Protein AF-A0A372QFD4-F1 (afdb_monomer)

Foldseek 3Di:
DDDVVVVVVVVVVVVVVVVVVVPPPDPAQPCLDPVNLVVVLVPDDLVDADDLVLVLSLCLQQLHALVLLLQFDFPDFDPDPPCQDDLVDAGFGFGGARDDVPDGHGGDGTHGLDPDVVSNVSSSVSSNVNCVPPVVQSDQDPVRDRNCVVSQVVCVVRPDGSVCSSVSSNVNSCVNSVHPPPVPPPDD

Mean predicted aligned error: 12.09 Å

Structure (mmCIF, N/CA/C/O backbone):
data_AF-A0A372QFD4-F1
#
_entry.id   AF-A0A372QFD4-F1
#
loop_
_atom_site.group_PDB
_atom_site.id
_atom_site.type_symbol
_atom_site.label_atom_id
_atom_site.label_alt_id
_atom_site.label_comp_id
_atom_site.label_asym_id
_atom_site.label_entity_id
_atom_site.label_seq_id
_atom_site.pdbx_PDB_ins_code
_atom_site.Cartn_x
_atom_site.Ca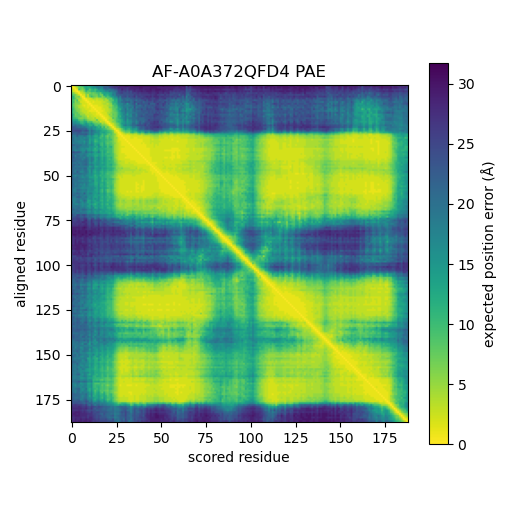rtn_y
_atom_site.Cartn_z
_atom_site.occupancy
_atom_site.B_iso_or_equiv
_atom_site.auth_seq_id
_atom_site.auth_comp_id
_atom_site.auth_asym_id
_atom_site.auth_atom_id
_atom_site.pdbx_PDB_model_num
ATOM 1 N N . MET A 1 1 ? 9.324 -19.516 31.907 1.00 45.28 1 MET A N 1
ATOM 2 C CA . MET A 1 1 ? 9.104 -20.935 31.552 1.00 45.28 1 MET A CA 1
ATOM 3 C C . MET A 1 1 ? 8.265 -20.973 30.271 1.00 45.28 1 MET A C 1
ATOM 5 O O . MET A 1 1 ? 7.093 -20.630 30.324 1.00 45.28 1 MET A O 1
ATOM 9 N N . LYS A 1 2 ? 8.865 -21.234 29.097 1.00 46.69 2 LYS A N 1
ATOM 10 C CA . LYS A 1 2 ? 8.125 -21.385 27.826 1.00 46.69 2 LYS A CA 1
ATOM 11 C C . LYS A 1 2 ? 7.626 -22.825 27.757 1.00 46.69 2 LYS A C 1
ATOM 13 O O . LYS A 1 2 ? 8.450 -23.729 27.782 1.00 46.69 2 LYS A O 1
ATOM 18 N N . ILE A 1 3 ? 6.312 -23.030 27.706 1.00 47.16 3 ILE A N 1
ATOM 19 C CA . ILE A 1 3 ? 5.713 -24.367 27.604 1.00 47.16 3 ILE A CA 1
ATOM 20 C C . ILE A 1 3 ? 5.895 -24.833 26.148 1.00 47.16 3 ILE A C 1
ATOM 22 O O . ILE A 1 3 ? 5.267 -24.256 25.251 1.00 47.16 3 ILE A O 1
ATOM 26 N N . PRO A 1 4 ? 6.757 -25.830 25.871 1.00 56.56 4 PRO A N 1
ATOM 27 C CA . PRO A 1 4 ? 7.129 -26.193 24.500 1.00 56.56 4 PRO A CA 1
ATOM 28 C C . PRO A 1 4 ? 5.918 -26.632 23.671 1.00 56.56 4 PRO A C 1
ATOM 30 O O . PRO A 1 4 ? 5.787 -26.260 22.509 1.00 56.56 4 PRO A O 1
ATOM 33 N N . HIS A 1 5 ? 4.975 -27.330 24.307 1.00 56.97 5 HIS A N 1
ATOM 34 C CA . HIS A 1 5 ? 3.812 -27.907 23.643 1.00 56.97 5 HIS A CA 1
ATOM 35 C C . HIS A 1 5 ? 2.846 -26.857 23.064 1.00 56.97 5 HIS A C 1
ATOM 37 O O . HIS A 1 5 ? 2.376 -27.016 21.939 1.00 56.97 5 HIS A O 1
ATOM 43 N N . ILE A 1 6 ? 2.616 -25.752 23.786 1.00 59.84 6 ILE A N 1
ATOM 44 C CA . ILE A 1 6 ? 1.763 -24.637 23.333 1.00 59.84 6 ILE A CA 1
ATOM 45 C C . ILE A 1 6 ? 2.386 -23.950 22.109 1.00 59.84 6 ILE A C 1
ATOM 47 O O . ILE A 1 6 ? 1.685 -23.567 21.175 1.00 59.84 6 ILE A O 1
ATOM 51 N N . THR A 1 7 ? 3.718 -23.845 22.083 1.00 66.31 7 THR A N 1
ATOM 52 C CA . THR A 1 7 ? 4.460 -23.217 20.977 1.00 66.31 7 THR A CA 1
ATOM 53 C C . THR A 1 7 ? 4.386 -24.074 19.708 1.00 66.31 7 THR A C 1
ATOM 55 O O . THR A 1 7 ? 4.202 -23.549 18.613 1.00 66.31 7 THR A O 1
ATOM 58 N N . THR A 1 8 ? 4.462 -25.401 19.844 1.00 72.50 8 THR A N 1
ATOM 59 C CA . THR A 1 8 ? 4.351 -26.340 18.719 1.00 72.50 8 THR A CA 1
ATOM 60 C C . THR A 1 8 ? 2.963 -26.326 18.079 1.00 72.50 8 THR A C 1
ATOM 62 O O . THR A 1 8 ? 2.863 -26.298 16.853 1.00 72.50 8 THR A O 1
ATOM 65 N N . GLU A 1 9 ? 1.895 -26.317 18.877 1.00 71.75 9 GLU A N 1
ATOM 66 C CA . GLU A 1 9 ? 0.525 -26.292 18.348 1.00 71.75 9 GLU A CA 1
ATOM 67 C C . GLU A 1 9 ? 0.184 -24.950 17.684 1.00 71.75 9 GLU A C 1
ATOM 69 O O . GLU A 1 9 ? -0.386 -24.937 16.593 1.00 71.75 9 GLU A O 1
ATOM 74 N N . LEU A 1 10 ? 0.626 -23.821 18.251 1.00 65.69 10 LEU A N 1
ATOM 75 C CA . LEU A 1 10 ? 0.472 -22.507 17.613 1.00 65.69 10 LEU A CA 1
ATOM 76 C C . LEU A 1 10 ? 1.195 -22.427 16.261 1.00 65.69 10 LEU A C 1
ATOM 78 O O . LEU A 1 10 ? 0.616 -21.948 15.287 1.00 65.69 10 LEU A O 1
ATOM 82 N N . ASN A 1 11 ? 2.416 -22.957 16.168 1.00 69.44 11 ASN A N 1
ATOM 83 C CA . ASN A 1 11 ? 3.158 -22.998 14.907 1.00 69.44 11 ASN A CA 1
ATOM 84 C C . ASN A 1 11 ? 2.464 -23.887 13.860 1.00 69.44 11 ASN A C 1
ATOM 86 O O . ASN A 1 11 ? 2.425 -23.533 12.683 1.00 69.44 11 ASN A O 1
ATOM 90 N N . LYS A 1 12 ? 1.867 -25.017 14.271 1.00 77.38 12 LYS A N 1
ATOM 91 C CA . LYS A 1 12 ? 1.067 -25.876 13.378 1.00 77.38 12 LYS A CA 1
ATOM 92 C C . LYS A 1 12 ? -0.189 -25.163 12.878 1.00 77.38 12 LYS A C 1
ATOM 94 O O . LYS A 1 12 ? -0.520 -25.291 11.703 1.00 77.38 12 LYS A O 1
ATOM 99 N N . ILE A 1 13 ? -0.873 -24.404 13.736 1.00 69.94 13 ILE A N 1
ATOM 100 C CA . ILE A 1 13 ? -2.050 -23.607 13.356 1.00 69.94 13 ILE A CA 1
ATOM 101 C C . ILE A 1 13 ? -1.655 -22.512 12.356 1.00 69.94 13 ILE A C 1
ATOM 103 O O . ILE A 1 13 ? -2.300 -22.370 11.321 1.00 69.94 13 ILE A O 1
ATOM 107 N N . GLN A 1 14 ? -0.555 -21.796 12.606 1.00 61.47 14 GLN A N 1
ATOM 108 C CA . GLN A 1 14 ? -0.031 -20.785 11.682 1.00 61.47 14 GLN A CA 1
ATOM 109 C C . GLN A 1 14 ? 0.383 -21.386 10.334 1.00 61.47 14 GLN A C 1
ATOM 111 O O . GLN A 1 14 ? 0.059 -20.824 9.290 1.00 61.47 14 GLN A O 1
ATOM 116 N N . ALA A 1 15 ? 1.049 -22.544 10.340 1.00 63.69 15 ALA A N 1
ATOM 117 C CA . ALA A 1 15 ? 1.427 -23.252 9.120 1.00 63.69 15 ALA A CA 1
ATOM 118 C C . ALA A 1 15 ? 0.196 -23.720 8.327 1.00 63.69 15 ALA A C 1
ATOM 120 O O . ALA A 1 15 ? 0.158 -23.559 7.112 1.00 63.69 15 ALA A O 1
ATOM 121 N N . ARG A 1 16 ? -0.840 -24.235 9.004 1.00 62.41 16 ARG A N 1
ATOM 122 C CA . ARG A 1 16 ? -2.116 -24.606 8.370 1.00 62.41 16 ARG A CA 1
ATOM 123 C C . ARG A 1 16 ? -2.823 -23.396 7.762 1.00 62.41 16 ARG A C 1
ATOM 125 O O . ARG A 1 16 ? -3.281 -23.491 6.630 1.00 62.41 16 ARG A O 1
ATOM 132 N N . GLN A 1 17 ? -2.851 -22.259 8.458 1.00 59.47 17 GLN A N 1
ATOM 133 C CA . GLN A 1 17 ? -3.434 -21.024 7.926 1.00 59.47 17 GLN A CA 1
ATOM 134 C C . GLN A 1 17 ? -2.651 -20.500 6.713 1.00 59.47 17 GLN A C 1
ATOM 136 O O . GLN A 1 17 ? -3.251 -20.113 5.720 1.00 59.47 17 GLN A O 1
ATOM 141 N N . LEU A 1 18 ? -1.314 -20.546 6.757 1.00 56.81 18 LEU A N 1
ATOM 142 C CA . LEU A 1 18 ? -0.451 -20.196 5.622 1.00 56.81 18 LEU A CA 1
ATOM 143 C C . LEU A 1 18 ? -0.679 -21.099 4.406 1.00 56.81 18 LEU A C 1
ATOM 145 O O . LEU A 1 18 ? -0.594 -20.626 3.277 1.00 56.81 18 LEU A O 1
ATOM 149 N N . VAL A 1 19 ? -0.946 -22.387 4.636 1.00 53.94 19 VAL A N 1
ATOM 150 C CA . VAL A 1 19 ? -1.274 -23.357 3.587 1.00 53.94 19 VAL A CA 1
ATOM 151 C C . VAL A 1 19 ? -2.651 -23.054 2.991 1.00 53.94 19 VAL A C 1
ATOM 153 O O . VAL A 1 19 ? -2.746 -22.928 1.777 1.00 53.94 19 VAL A O 1
ATOM 156 N N . LEU A 1 20 ? -3.689 -22.854 3.810 1.00 51.38 20 LEU A N 1
ATOM 157 C CA . LEU A 1 20 ? -5.033 -22.486 3.332 1.00 51.38 20 LEU A CA 1
ATOM 158 C C . LEU A 1 20 ? -5.009 -21.194 2.500 1.00 51.38 20 LEU A C 1
ATOM 160 O O . LEU A 1 20 ? -5.511 -21.169 1.381 1.00 51.38 20 LEU A O 1
ATOM 164 N N . ASP A 1 21 ? -4.299 -20.175 2.983 1.00 54.09 21 ASP A N 1
ATOM 165 C CA . ASP A 1 21 ? -4.081 -18.901 2.291 1.00 54.09 21 ASP A CA 1
ATOM 166 C C . ASP A 1 21 ? -3.334 -19.030 0.942 1.00 54.09 21 ASP A C 1
ATOM 168 O O . ASP A 1 21 ? -3.312 -18.072 0.168 1.00 54.09 21 ASP A O 1
ATOM 172 N N . LYS A 1 22 ? -2.647 -20.155 0.694 1.00 48.31 22 LYS A N 1
ATOM 173 C CA . LYS A 1 22 ? -1.883 -20.436 -0.535 1.00 48.31 22 LYS A CA 1
ATOM 174 C C . LYS A 1 22 ? -2.690 -21.257 -1.551 1.00 48.31 22 LYS A C 1
ATOM 176 O O . LYS A 1 22 ? -2.326 -21.265 -2.723 1.00 48.31 22 LYS A O 1
ATOM 181 N N . PHE A 1 23 ? -3.740 -21.949 -1.099 1.00 39.00 23 PHE A N 1
ATOM 182 C CA . PHE A 1 23 ? -4.591 -22.831 -1.910 1.00 39.00 23 PHE A CA 1
ATOM 183 C C . PHE A 1 23 ? -5.980 -22.257 -2.202 1.00 39.00 23 PHE A C 1
ATOM 185 O O . PHE A 1 23 ? -6.620 -22.695 -3.156 1.00 39.00 23 PHE A O 1
ATOM 192 N N . GLU A 1 24 ? -6.449 -21.265 -1.442 1.00 49.06 24 GLU A N 1
ATOM 193 C CA . GLU A 1 24 ? -7.545 -20.426 -1.915 1.00 49.06 24 GLU A CA 1
ATOM 194 C C . GLU A 1 24 ? -7.039 -19.641 -3.128 1.00 49.06 24 GLU A C 1
ATOM 196 O O . GLU A 1 24 ? -6.162 -18.786 -3.006 1.00 49.06 24 GLU A O 1
ATOM 201 N N . GLY A 1 25 ? -7.585 -19.921 -4.313 1.00 50.31 25 GLY A N 1
ATOM 202 C CA . GLY A 1 25 ? -7.568 -18.949 -5.399 1.00 50.31 25 GLY A CA 1
ATOM 203 C C . GLY A 1 25 ? -8.294 -17.718 -4.879 1.00 50.31 25 GLY A C 1
ATOM 204 O O . GLY A 1 25 ? -9.523 -17.695 -4.860 1.00 50.31 25 GLY A O 1
ATOM 205 N N . VAL A 1 26 ? -7.550 -16.762 -4.315 1.00 56.91 26 VAL A N 1
ATOM 206 C CA . VAL A 1 26 ? -8.178 -15.686 -3.557 1.00 56.91 26 VAL A CA 1
ATOM 207 C C . VAL A 1 26 ? -8.849 -14.759 -4.552 1.00 56.91 26 VAL A C 1
ATOM 209 O O . VAL A 1 26 ? -8.202 -13.927 -5.185 1.00 56.91 26 VAL A O 1
ATOM 212 N N . ASN A 1 27 ? -10.161 -14.916 -4.704 1.00 71.62 27 ASN A N 1
ATOM 213 C CA . ASN A 1 27 ? -10.953 -13.948 -5.431 1.00 71.62 27 ASN A CA 1
ATOM 214 C C . ASN A 1 27 ? -10.988 -12.676 -4.581 1.00 71.62 27 ASN A C 1
ATOM 216 O O . ASN A 1 27 ? -11.698 -12.592 -3.575 1.00 71.62 27 ASN A O 1
ATOM 220 N N . TRP A 1 28 ? -10.117 -11.725 -4.915 1.00 85.31 28 TRP A N 1
ATOM 221 C CA . TRP A 1 28 ? -10.094 -10.429 -4.257 1.00 85.31 28 TRP A CA 1
ATOM 222 C C . TRP A 1 28 ? -11.457 -9.750 -4.441 1.00 85.31 28 TRP A C 1
ATOM 224 O O . TRP A 1 28 ? -12.090 -9.932 -5.478 1.00 85.31 28 TRP A O 1
ATOM 234 N N . PRO A 1 29 ? -11.935 -8.945 -3.480 1.00 88.75 29 PRO A N 1
ATOM 235 C CA . PRO A 1 29 ? -13.121 -8.133 -3.719 1.00 88.75 29 PRO A CA 1
ATOM 236 C C . PRO A 1 29 ? -12.921 -7.279 -4.974 1.00 88.75 29 PRO A C 1
ATOM 238 O O . PRO A 1 29 ? -11.834 -6.728 -5.154 1.00 88.75 29 PRO A O 1
ATOM 241 N N . GLU A 1 30 ? -13.961 -7.109 -5.796 1.00 89.81 30 GLU A N 1
ATOM 242 C CA . GLU A 1 30 ? -13.863 -6.372 -7.069 1.00 89.81 30 GLU A CA 1
ATOM 243 C C . GLU A 1 30 ? -13.271 -4.967 -6.892 1.00 89.81 30 GLU A C 1
ATOM 245 O O . GLU A 1 30 ? -12.514 -4.479 -7.730 1.00 89.81 30 GLU A O 1
ATOM 250 N N . TYR A 1 31 ? -13.545 -4.337 -5.744 1.00 91.69 31 TYR A N 1
ATOM 251 C CA . TYR A 1 31 ? -12.973 -3.050 -5.351 1.00 91.69 31 TYR A CA 1
ATOM 252 C C . TYR A 1 31 ? -11.434 -3.019 -5.415 1.00 91.69 31 TYR A C 1
ATOM 254 O O . TYR A 1 31 ? -10.843 -1.975 -5.707 1.00 91.69 31 TYR A O 1
ATOM 262 N N . PHE A 1 32 ? -10.784 -4.154 -5.163 1.00 92.19 32 PHE A N 1
ATOM 263 C CA . PHE A 1 32 ? -9.335 -4.331 -5.151 1.00 92.19 32 PHE A CA 1
ATOM 264 C C . PHE A 1 32 ? -8.788 -5.020 -6.398 1.00 92.19 32 PHE A C 1
ATOM 266 O O . PHE A 1 32 ? -7.612 -5.377 -6.414 1.00 92.19 32 PHE A O 1
ATOM 273 N N . PHE A 1 33 ? -9.585 -5.198 -7.451 1.00 91.44 33 PHE A N 1
ATOM 274 C CA . PHE A 1 33 ? -9.045 -5.603 -8.745 1.00 91.44 33 PHE A CA 1
ATOM 275 C C . PHE A 1 33 ? -8.104 -4.538 -9.313 1.00 91.44 33 PHE A C 1
ATOM 277 O O . PHE A 1 33 ? -8.222 -3.347 -9.015 1.00 91.44 33 PHE A O 1
ATOM 284 N N . LEU A 1 34 ? -7.188 -4.982 -10.178 1.00 88.06 34 LEU A N 1
ATOM 285 C CA . LEU A 1 34 ? -6.134 -4.149 -10.747 1.00 88.06 34 LEU A CA 1
ATOM 286 C C . LEU A 1 34 ? -6.687 -2.874 -11.404 1.00 88.06 34 LEU A C 1
ATOM 288 O O . LEU A 1 34 ? -6.309 -1.768 -11.022 1.00 88.06 34 LEU A O 1
ATOM 292 N N . LYS A 1 35 ? -7.631 -3.023 -12.344 1.00 92.12 35 LYS A N 1
ATOM 293 C CA . LYS A 1 35 ? -8.222 -1.897 -13.087 1.00 92.12 35 LYS A CA 1
ATOM 294 C C . LYS A 1 35 ? -8.910 -0.875 -12.158 1.00 92.12 35 LYS A C 1
ATOM 296 O O . LYS A 1 35 ? -8.614 0.314 -12.277 1.00 92.12 35 LYS A O 1
ATOM 301 N N . PRO A 1 36 ? -9.794 -1.277 -11.219 1.00 94.12 36 PRO A N 1
ATOM 302 C CA . PRO A 1 36 ? -10.353 -0.359 -10.226 1.00 94.12 36 PRO A CA 1
ATOM 303 C C . PRO A 1 36 ? -9.314 0.381 -9.381 1.00 94.12 36 PRO A C 1
ATOM 305 O O . PRO A 1 36 ? -9.455 1.591 -9.206 1.00 94.12 36 PRO A O 1
ATOM 308 N N . VAL A 1 37 ? -8.281 -0.309 -8.881 1.00 93.19 37 VAL A N 1
ATOM 309 C CA . VAL A 1 37 ? -7.216 0.318 -8.076 1.00 93.19 37 VAL A CA 1
ATOM 310 C C . VAL A 1 37 ? -6.449 1.346 -8.911 1.00 93.19 37 VAL A C 1
ATOM 312 O O . VAL A 1 37 ? -6.305 2.489 -8.483 1.00 93.19 37 VAL A O 1
ATOM 315 N N . GLN A 1 38 ? -6.039 0.995 -10.135 1.00 92.94 38 GLN A N 1
ATOM 316 C CA . GLN A 1 38 ? -5.359 1.921 -11.052 1.00 92.94 38 GLN A CA 1
ATOM 317 C C . GLN A 1 38 ? -6.196 3.173 -11.329 1.00 92.94 38 GLN A C 1
ATOM 319 O O . GLN A 1 38 ? -5.698 4.289 -11.198 1.00 92.94 38 GLN A O 1
ATOM 324 N N . LYS A 1 39 ? -7.494 3.004 -11.603 1.00 95.69 39 LYS A N 1
ATOM 325 C CA . LYS A 1 39 ? -8.411 4.120 -11.866 1.00 95.69 39 LYS A CA 1
ATOM 326 C C . LYS A 1 39 ? -8.552 5.078 -10.678 1.00 95.69 39 LYS A C 1
ATOM 328 O O . LYS A 1 39 ? -8.839 6.255 -10.886 1.00 95.69 39 LYS A O 1
ATOM 333 N N . ARG A 1 40 ? -8.420 4.594 -9.437 1.00 96.06 40 ARG A N 1
ATOM 334 C CA . ARG A 1 40 ? -8.424 5.460 -8.244 1.00 96.06 40 ARG A CA 1
ATOM 335 C C . ARG A 1 40 ? -7.095 6.194 -8.096 1.00 96.06 40 ARG A C 1
ATOM 337 O O . ARG A 1 40 ? -7.110 7.408 -7.940 1.00 96.06 40 ARG A O 1
ATOM 344 N N . LEU A 1 41 ? -5.977 5.494 -8.276 1.00 94.44 41 LEU A N 1
ATOM 345 C CA . LEU A 1 41 ? -4.629 6.075 -8.233 1.00 94.44 41 LEU A CA 1
ATOM 346 C C . LEU A 1 41 ? -4.389 7.141 -9.316 1.00 94.44 41 LEU A C 1
ATOM 348 O O . LEU A 1 41 ? -3.641 8.091 -9.108 1.00 94.44 41 LEU A O 1
ATOM 352 N N . GLU A 1 42 ? -5.013 7.009 -10.485 1.00 94.56 42 GLU A N 1
ATOM 353 C CA . GLU A 1 42 ? -4.993 8.028 -11.549 1.00 94.56 42 GLU A CA 1
ATOM 354 C C . GLU A 1 42 ? -5.741 9.312 -11.182 1.00 94.56 42 GLU A C 1
ATOM 356 O O . GLU A 1 42 ? -5.470 10.360 -11.760 1.00 94.56 42 GLU A O 1
ATOM 361 N N . LYS A 1 43 ? -6.674 9.243 -10.230 1.00 94.56 43 LYS A N 1
ATOM 362 C CA . LYS A 1 43 ? -7.486 10.381 -9.784 1.00 94.56 43 LYS A CA 1
ATOM 363 C C . LYS A 1 43 ? -6.943 11.056 -8.528 1.00 94.56 43 LYS A C 1
ATOM 365 O O . LYS A 1 43 ? -7.541 12.034 -8.085 1.00 94.56 43 LYS A O 1
ATOM 370 N N . CYS A 1 44 ? -5.876 10.526 -7.932 1.00 93.31 44 CYS A N 1
ATOM 371 C CA . CYS A 1 44 ? -5.280 11.123 -6.746 1.00 93.31 44 CYS A CA 1
ATOM 372 C C . CYS A 1 44 ? -4.752 12.524 -7.075 1.00 93.31 44 CYS A C 1
ATOM 374 O O . CYS A 1 44 ? -3.973 12.704 -8.010 1.00 93.31 44 CYS A O 1
ATOM 376 N N . ASP A 1 45 ? -5.163 13.500 -6.272 1.00 93.12 45 ASP A N 1
ATOM 377 C CA . ASP A 1 45 ? -4.643 14.859 -6.316 1.00 93.12 45 ASP A CA 1
ATOM 378 C C . ASP A 1 45 ? -3.591 15.026 -5.213 1.00 93.12 45 ASP A C 1
ATOM 380 O O . ASP A 1 45 ? -3.918 15.090 -4.025 1.00 93.12 45 ASP A O 1
ATOM 384 N N . PHE A 1 46 ? -2.319 15.104 -5.612 1.00 90.38 46 PHE A N 1
ATOM 385 C CA . PHE A 1 46 ? -1.189 15.247 -4.691 1.00 90.38 46 PHE A CA 1
ATOM 386 C C . PHE A 1 46 ? -1.165 16.586 -3.935 1.00 90.38 46 PHE A C 1
ATOM 388 O O . PHE A 1 46 ? -0.423 16.710 -2.956 1.00 90.38 46 PHE A O 1
ATOM 395 N N . PHE A 1 47 ? -1.955 17.582 -4.355 1.00 90.12 47 PHE A N 1
ATOM 396 C CA . PHE A 1 47 ? -2.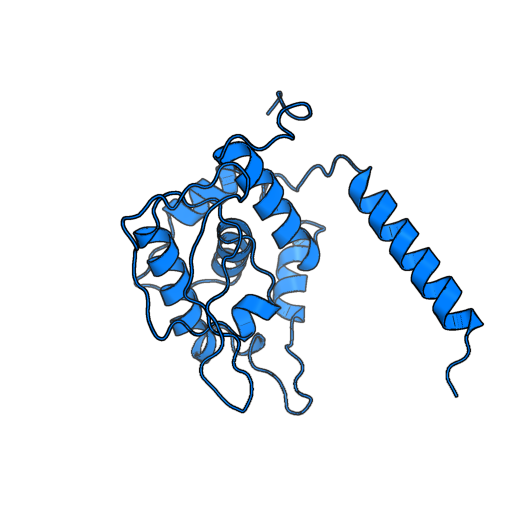102 18.852 -3.640 1.00 90.12 47 PHE A CA 1
ATOM 397 C C . PHE A 1 47 ? -3.061 18.746 -2.451 1.00 90.12 47 PHE A C 1
ATOM 399 O O . PHE A 1 47 ? -2.975 19.543 -1.514 1.00 90.12 47 PHE A O 1
ATOM 406 N N . LEU A 1 48 ? -3.961 17.762 -2.462 1.00 92.06 48 LEU A N 1
ATOM 407 C CA . LEU A 1 48 ? -4.883 17.498 -1.365 1.00 92.06 48 LEU A CA 1
ATOM 408 C C . LEU A 1 48 ? -4.283 16.502 -0.380 1.00 92.06 48 LEU A C 1
ATOM 410 O O . LEU A 1 48 ? -3.336 15.785 -0.673 1.00 92.06 48 LEU A O 1
ATOM 414 N N . SER A 1 49 ? -4.830 16.444 0.829 1.00 90.00 49 SER A N 1
ATOM 415 C CA . SER A 1 49 ? -4.448 15.391 1.769 1.00 90.00 49 SER A CA 1
ATOM 416 C C . SER A 1 49 ? -5.054 14.041 1.362 1.00 90.00 49 SER A C 1
ATOM 418 O O . SER A 1 49 ? -6.248 14.005 1.057 1.00 90.00 49 SER A O 1
ATOM 420 N N . PRO A 1 50 ? -4.298 12.933 1.447 1.00 92.06 50 PRO A N 1
ATOM 421 C CA . PRO A 1 50 ? -4.811 11.602 1.143 1.00 92.06 50 PRO A CA 1
ATOM 422 C C . PRO A 1 50 ? -5.889 11.171 2.143 1.00 92.06 50 PRO A C 1
ATOM 424 O O . PRO A 1 50 ? -5.800 11.422 3.351 1.00 92.06 50 PRO A O 1
ATOM 427 N N . SER A 1 51 ? -6.896 10.470 1.636 1.00 91.38 51 SER A N 1
ATOM 428 C CA . SER A 1 51 ? -7.904 9.754 2.416 1.00 91.38 51 SER A CA 1
ATOM 429 C C . SER A 1 51 ? -7.378 8.405 2.935 1.00 91.38 51 SER A C 1
ATOM 431 O O . SER A 1 51 ? -6.268 7.966 2.623 1.00 91.38 51 SER A O 1
ATOM 433 N N . LYS A 1 52 ? -8.183 7.706 3.748 1.00 89.00 52 LYS A N 1
ATOM 434 C CA . LYS A 1 52 ? -7.854 6.335 4.184 1.00 89.00 52 LYS A CA 1
ATOM 435 C C . LYS A 1 52 ? -7.884 5.360 3.009 1.00 89.00 52 LYS A C 1
ATOM 437 O O . LYS A 1 52 ? -7.086 4.430 2.978 1.00 89.00 52 LYS A O 1
ATOM 442 N N . GLU A 1 53 ? -8.792 5.570 2.064 1.00 90.31 53 GLU A N 1
ATOM 443 C CA . GLU A 1 53 ? -8.868 4.821 0.817 1.00 90.31 53 GLU A CA 1
ATOM 444 C C . GLU A 1 53 ? -7.612 5.028 -0.038 1.00 90.31 53 GLU A C 1
ATOM 446 O O . GLU A 1 53 ? -7.033 4.034 -0.469 1.00 90.31 53 GLU A O 1
ATOM 451 N N . ASP A 1 54 ? -7.129 6.268 -0.181 1.00 92.69 54 ASP A N 1
ATOM 452 C CA . ASP A 1 54 ? -5.880 6.553 -0.909 1.00 92.69 54 ASP A CA 1
ATOM 453 C C . ASP A 1 54 ? -4.690 5.831 -0.267 1.00 92.69 54 ASP A C 1
ATOM 455 O O . ASP A 1 54 ? -3.874 5.225 -0.957 1.00 92.69 54 ASP A O 1
ATOM 459 N N . LEU A 1 55 ? -4.617 5.818 1.070 1.00 91.19 55 LEU A N 1
ATOM 460 C CA . LEU A 1 55 ? -3.591 5.066 1.794 1.00 91.19 55 LEU A CA 1
ATOM 461 C C . LEU A 1 55 ? -3.652 3.563 1.480 1.00 91.19 55 LEU A C 1
ATOM 463 O O . LEU A 1 55 ? -2.613 2.939 1.274 1.00 91.19 55 LEU A O 1
ATOM 467 N N . VAL A 1 56 ? -4.851 2.978 1.438 1.00 92.19 56 VAL A N 1
ATOM 468 C CA . VAL A 1 56 ? -5.043 1.562 1.090 1.00 92.19 56 VAL A CA 1
ATOM 469 C C . VAL A 1 56 ? -4.630 1.291 -0.357 1.00 92.19 56 VAL A C 1
ATOM 471 O O . VAL A 1 56 ? -3.939 0.307 -0.617 1.00 92.19 56 VAL A O 1
ATOM 474 N N . ASP A 1 57 ? -5.008 2.159 -1.291 1.00 93.81 57 ASP A N 1
ATOM 475 C CA . ASP A 1 57 ? -4.643 2.010 -2.699 1.00 93.81 57 ASP A CA 1
ATOM 476 C C . ASP A 1 57 ? -3.131 2.131 -2.900 1.00 93.81 57 ASP A C 1
ATOM 478 O O . ASP A 1 57 ? -2.551 1.352 -3.652 1.00 93.81 57 ASP A O 1
ATOM 482 N N . ILE A 1 58 ? -2.467 3.023 -2.160 1.00 91.50 58 ILE A N 1
ATOM 483 C CA . ILE A 1 58 ? -1.007 3.177 -2.177 1.00 91.50 58 ILE A CA 1
ATOM 484 C C . ILE A 1 58 ? -0.304 1.981 -1.529 1.00 91.50 58 ILE A C 1
ATOM 486 O O . ILE A 1 58 ? 0.733 1.541 -2.020 1.00 91.50 58 ILE A O 1
ATOM 490 N N . MET A 1 59 ? -0.869 1.393 -0.470 1.00 90.62 59 MET A N 1
ATOM 491 C CA . MET A 1 59 ? -0.362 0.138 0.101 1.00 90.62 59 MET A CA 1
ATOM 492 C C . MET A 1 59 ? -0.368 -1.003 -0.917 1.00 90.62 59 MET A C 1
ATOM 494 O O . MET A 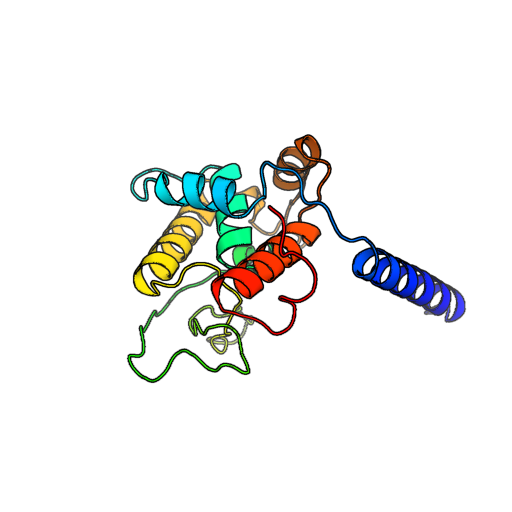1 59 ? 0.570 -1.796 -0.947 1.00 90.62 59 MET A O 1
ATOM 498 N N . ILE A 1 60 ? -1.416 -1.088 -1.740 1.00 92.00 60 ILE A N 1
ATOM 499 C CA . ILE A 1 60 ? -1.505 -2.065 -2.830 1.00 92.00 60 ILE A CA 1
ATOM 500 C C . ILE A 1 60 ? -0.525 -1.679 -3.943 1.00 92.00 60 ILE A C 1
ATOM 502 O O . ILE A 1 60 ? 0.228 -2.537 -4.395 1.00 92.00 60 ILE A O 1
ATOM 506 N N . LEU A 1 61 ? -0.486 -0.397 -4.339 1.00 91.44 61 LEU A N 1
ATOM 507 C CA . LEU A 1 61 ? 0.420 0.145 -5.360 1.00 91.44 61 LEU A CA 1
ATOM 508 C C . LEU A 1 61 ? 1.860 -0.209 -5.068 1.00 91.44 61 LEU A C 1
ATOM 510 O O . LEU A 1 61 ? 2.519 -0.720 -5.954 1.00 91.44 61 LEU A O 1
ATOM 514 N N . LEU A 1 62 ? 2.316 0.039 -3.846 1.00 85.31 62 LEU A N 1
ATOM 515 C CA . LEU A 1 62 ? 3.697 -0.125 -3.405 1.00 85.31 62 LEU A CA 1
ATOM 516 C C . LEU A 1 62 ? 3.908 -1.439 -2.642 1.00 85.31 62 LEU A C 1
ATOM 518 O O . LEU A 1 62 ? 4.926 -1.605 -1.972 1.00 85.31 62 LEU A O 1
ATOM 522 N N . CYS A 1 63 ? 2.929 -2.350 -2.684 1.00 85.69 63 CYS A N 1
ATOM 523 C CA . CYS A 1 63 ? 2.946 -3.657 -2.017 1.00 85.69 63 CYS A CA 1
ATOM 524 C C . CYS A 1 63 ? 3.503 -3.619 -0.578 1.00 85.69 63 CYS A C 1
ATOM 526 O O . CYS A 1 63 ? 4.171 -4.557 -0.123 1.00 85.69 63 CYS A O 1
ATOM 528 N N . MET A 1 64 ? 3.247 -2.524 0.137 1.00 83.19 64 MET A N 1
ATOM 529 C CA . MET A 1 64 ? 3.825 -2.248 1.446 1.00 83.19 64 MET A CA 1
ATOM 530 C C . MET A 1 64 ? 2.948 -2.824 2.548 1.00 83.19 64 MET A C 1
ATOM 532 O O . MET A 1 64 ? 1.718 -2.860 2.454 1.00 83.19 64 MET A O 1
ATOM 536 N N . GLN A 1 65 ? 3.577 -3.242 3.647 1.00 81.06 65 GLN A N 1
ATOM 537 C CA . GLN A 1 65 ? 2.840 -3.440 4.887 1.00 81.06 65 GLN A CA 1
ATOM 538 C C . GLN A 1 65 ? 2.679 -2.108 5.606 1.00 81.06 65 GLN A C 1
ATOM 540 O O . GLN A 1 65 ? 3.481 -1.188 5.467 1.00 81.06 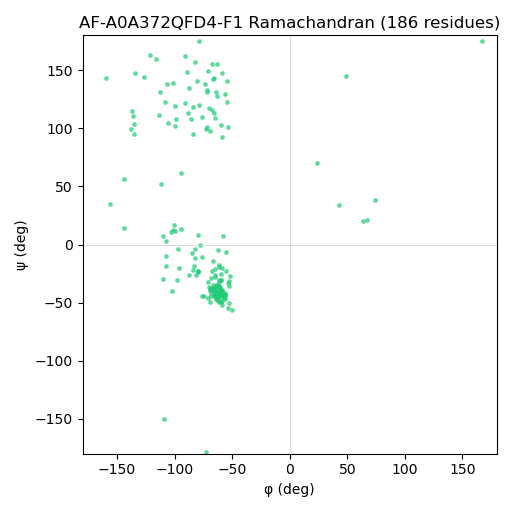65 GLN A O 1
ATOM 545 N N . LEU A 1 66 ? 1.672 -2.026 6.470 1.00 81.19 66 LEU A N 1
ATOM 546 C CA . LEU A 1 66 ? 1.478 -0.833 7.285 1.00 81.19 66 LEU A CA 1
ATOM 547 C C . LEU A 1 66 ? 2.685 -0.540 8.182 1.00 81.19 66 LEU A C 1
ATOM 549 O O . LEU A 1 66 ? 2.980 0.618 8.442 1.00 81.19 66 LEU A O 1
ATOM 553 N N . ALA A 1 67 ? 3.405 -1.579 8.616 1.00 76.25 67 ALA A N 1
ATOM 554 C CA . ALA A 1 67 ? 4.649 -1.422 9.360 1.00 76.25 67 ALA A CA 1
ATOM 555 C C . ALA A 1 67 ? 5.707 -0.644 8.557 1.00 76.25 67 ALA A C 1
ATOM 557 O O . ALA A 1 67 ? 6.376 0.218 9.126 1.00 76.25 67 ALA A O 1
ATOM 558 N N . ASP A 1 68 ? 5.806 -0.891 7.247 1.00 77.69 68 ASP A N 1
ATOM 559 C CA . ASP A 1 68 ? 6.725 -0.171 6.360 1.00 77.69 68 ASP A CA 1
ATOM 560 C C . ASP A 1 68 ? 6.311 1.304 6.234 1.00 77.69 68 ASP A C 1
ATOM 562 O O . ASP A 1 68 ? 7.162 2.183 6.309 1.00 77.69 68 ASP A O 1
ATOM 566 N N . ILE A 1 69 ? 5.003 1.588 6.175 1.00 77.81 69 ILE A N 1
ATOM 567 C CA . ILE A 1 69 ? 4.476 2.963 6.130 1.00 77.81 69 ILE A CA 1
ATOM 568 C C . ILE A 1 69 ? 4.696 3.703 7.450 1.00 77.81 69 ILE A C 1
ATOM 570 O O . ILE A 1 69 ? 5.065 4.871 7.458 1.00 77.81 69 ILE A O 1
ATOM 574 N N . THR A 1 70 ? 4.482 3.046 8.590 1.00 73.81 70 THR A N 1
ATOM 575 C CA . THR A 1 70 ? 4.624 3.698 9.907 1.00 73.81 70 THR A CA 1
ATOM 576 C C . THR A 1 70 ? 6.059 4.124 10.203 1.00 73.81 70 THR A C 1
ATOM 578 O O . THR A 1 70 ? 6.277 5.049 10.981 1.00 73.81 70 THR A O 1
ATOM 581 N N . GLY A 1 71 ? 7.031 3.442 9.596 1.00 67.94 71 GLY A N 1
ATOM 582 C CA . GLY A 1 71 ? 8.444 3.797 9.640 1.00 67.94 71 GLY A CA 1
ATOM 583 C C . GLY A 1 71 ? 8.930 4.489 8.370 1.00 67.94 71 GLY A C 1
ATOM 584 O O . GLY A 1 71 ? 10.141 4.572 8.190 1.00 67.94 71 GLY A O 1
ATOM 585 N N . LEU A 1 72 ? 8.028 4.930 7.485 1.00 71.62 72 LEU A N 1
ATOM 586 C CA . LEU A 1 72 ? 8.400 5.506 6.200 1.00 71.62 72 LEU A CA 1
ATOM 587 C C . LEU A 1 72 ? 9.118 6.837 6.412 1.00 71.62 72 LEU A C 1
ATOM 589 O O . LEU A 1 72 ? 8.536 7.811 6.890 1.00 71.62 72 LEU A O 1
ATOM 593 N N . CYS A 1 73 ? 10.386 6.862 6.020 1.00 67.62 73 CYS A N 1
ATOM 594 C CA . CYS A 1 73 ? 11.216 8.050 5.981 1.00 67.62 73 CYS A CA 1
ATOM 595 C C . CYS A 1 73 ? 11.999 8.050 4.668 1.00 67.62 73 CYS A C 1
ATOM 597 O O . CYS A 1 73 ? 12.871 7.206 4.456 1.00 67.62 73 CYS A O 1
ATOM 599 N N . ILE A 1 74 ? 11.653 8.981 3.786 1.00 65.12 74 ILE A N 1
ATOM 600 C CA . ILE A 1 74 ? 12.397 9.323 2.578 1.00 65.12 74 ILE A CA 1
ATOM 601 C C . ILE A 1 74 ? 13.189 10.582 2.911 1.00 65.12 74 ILE A C 1
ATOM 603 O O . ILE A 1 74 ? 12.634 11.681 2.980 1.00 65.12 74 ILE A O 1
ATOM 607 N N . ASP A 1 75 ? 14.477 10.409 3.168 1.00 55.69 75 ASP A N 1
ATOM 608 C CA . ASP A 1 75 ? 15.447 11.478 3.412 1.00 55.69 75 ASP A CA 1
ATOM 609 C C . ASP A 1 75 ? 16.245 11.821 2.144 1.00 55.69 75 ASP A C 1
ATOM 611 O O . ASP A 1 75 ? 16.596 12.979 1.916 1.00 55.69 75 ASP A O 1
ATOM 615 N N . ARG A 1 76 ? 16.467 10.833 1.272 1.00 54.38 76 ARG A N 1
ATOM 616 C CA . ARG A 1 76 ? 16.986 10.995 -0.090 1.00 54.38 76 ARG A CA 1
ATOM 617 C C . ARG A 1 76 ? 16.165 10.153 -1.046 1.00 54.38 76 ARG A C 1
ATOM 619 O O . ARG A 1 76 ? 15.681 9.095 -0.681 1.00 54.38 76 ARG A O 1
ATOM 626 N N . TYR A 1 77 ? 16.011 10.615 -2.278 1.00 53.00 77 TYR A N 1
ATOM 627 C CA . TYR A 1 77 ? 15.491 9.796 -3.364 1.00 53.00 77 TYR A CA 1
ATOM 628 C C . TYR A 1 77 ? 16.348 10.066 -4.586 1.00 53.00 77 TYR A C 1
ATOM 630 O O . TYR A 1 77 ? 16.336 11.183 -5.111 1.00 53.00 77 TYR A O 1
ATOM 638 N N . GLU A 1 78 ? 17.056 9.040 -5.032 1.00 52.75 78 GLU A N 1
ATOM 639 C CA . GLU A 1 78 ? 17.848 9.060 -6.252 1.00 52.75 78 GLU A CA 1
ATOM 640 C C . GLU A 1 78 ? 17.196 8.085 -7.230 1.00 52.75 78 GLU A C 1
ATOM 642 O O . GLU A 1 78 ? 17.173 6.876 -7.005 1.00 52.75 78 GLU A O 1
ATOM 647 N N . ALA A 1 79 ? 16.611 8.618 -8.304 1.00 51.00 79 ALA A N 1
ATOM 648 C CA . ALA A 1 79 ? 16.244 7.790 -9.442 1.00 51.00 79 ALA A CA 1
ATOM 649 C C . ALA A 1 79 ? 17.552 7.401 -10.140 1.00 51.00 79 ALA A C 1
ATOM 651 O O . ALA A 1 79 ? 18.146 8.223 -10.833 1.00 51.00 79 ALA A O 1
ATOM 652 N N . SER A 1 80 ? 18.037 6.184 -9.905 1.00 47.31 80 SER A N 1
ATOM 653 C CA . SER A 1 80 ? 19.156 5.647 -10.676 1.00 47.31 80 SER A CA 1
ATOM 654 C C . SER A 1 80 ? 18.684 5.313 -12.093 1.00 47.31 80 SER A C 1
ATOM 656 O O . SER A 1 80 ? 17.646 4.676 -12.280 1.00 47.31 80 SER A O 1
ATOM 658 N N . ASN A 1 81 ? 19.461 5.738 -13.090 1.00 45.47 81 ASN A N 1
ATOM 659 C CA . ASN A 1 81 ? 19.230 5.440 -14.505 1.00 45.47 81 ASN A CA 1
ATOM 660 C C . ASN A 1 81 ? 19.767 4.049 -14.909 1.00 45.47 81 ASN A C 1
ATOM 662 O O . ASN A 1 81 ? 19.590 3.634 -16.054 1.00 45.47 81 ASN A O 1
ATOM 666 N N . GLU A 1 82 ? 20.434 3.326 -14.002 1.00 46.25 82 GLU A N 1
ATOM 667 C CA . GLU A 1 82 ? 21.018 2.009 -14.270 1.00 46.25 82 GLU A CA 1
ATOM 668 C C . GLU A 1 82 ? 19.997 0.896 -14.002 1.00 46.25 82 GLU A C 1
ATOM 670 O O . GLU A 1 82 ? 19.577 0.688 -12.869 1.00 46.25 82 GLU A O 1
ATOM 675 N N . ILE A 1 83 ? 19.583 0.216 -15.081 1.00 44.78 83 ILE A N 1
ATOM 676 C CA . ILE A 1 83 ? 18.908 -1.098 -15.153 1.00 44.78 83 ILE A CA 1
ATOM 677 C C . ILE A 1 83 ? 18.160 -1.489 -13.857 1.00 44.78 83 ILE A C 1
ATOM 679 O O . ILE A 1 83 ? 18.530 -2.402 -13.128 1.00 44.78 83 ILE A O 1
ATOM 683 N N . TRP A 1 84 ? 17.062 -0.785 -13.583 1.00 45.19 84 TRP A N 1
ATOM 684 C CA . TRP A 1 84 ? 16.181 -0.969 -12.416 1.00 45.19 84 TRP A CA 1
ATOM 685 C C . TRP A 1 84 ? 15.225 -2.170 -12.546 1.00 45.19 84 TRP A C 1
ATOM 687 O O . TRP A 1 84 ? 14.422 -2.447 -11.649 1.00 45.19 84 TRP A O 1
ATOM 697 N N . TYR A 1 85 ? 15.301 -2.878 -13.674 1.00 41.47 85 TYR A N 1
ATOM 698 C CA . TYR A 1 85 ? 14.575 -4.108 -13.948 1.00 41.47 85 TYR A CA 1
ATOM 699 C C . TYR A 1 85 ? 15.539 -5.291 -13.854 1.00 41.47 85 TYR A C 1
ATOM 701 O O . TYR A 1 85 ? 16.334 -5.533 -14.762 1.00 41.47 85 TYR A O 1
ATOM 709 N N . ASN A 1 86 ? 15.448 -6.036 -12.755 1.00 43.31 86 ASN A N 1
ATOM 710 C CA . ASN A 1 86 ? 15.974 -7.390 -12.685 1.00 43.31 86 ASN A CA 1
ATOM 711 C C . ASN A 1 86 ? 14.788 -8.356 -12.884 1.00 43.31 86 ASN A C 1
ATOM 713 O O . ASN A 1 86 ? 13.864 -8.326 -12.076 1.00 43.31 86 ASN A O 1
ATOM 717 N N . PRO A 1 87 ? 14.760 -9.211 -13.919 1.00 40.16 87 PRO A N 1
ATOM 718 C CA . PRO A 1 87 ? 13.678 -10.184 -14.096 1.00 40.16 87 PRO A CA 1
ATOM 719 C C . PRO A 1 87 ? 13.571 -11.197 -12.938 1.00 40.16 87 PRO A C 1
ATOM 721 O O . PRO A 1 87 ? 12.501 -11.768 -12.734 1.00 40.16 87 PRO A O 1
ATOM 724 N N . ASP A 1 88 ? 14.632 -11.374 -12.142 1.00 40.78 88 ASP A N 1
ATOM 725 C CA . ASP A 1 88 ? 14.632 -12.215 -10.938 1.00 40.78 88 ASP A CA 1
ATOM 726 C C . ASP A 1 88 ? 14.078 -11.490 -9.693 1.00 40.78 88 ASP A C 1
ATOM 728 O O . ASP A 1 88 ? 13.670 -12.141 -8.729 1.00 40.78 88 ASP A O 1
ATOM 732 N N . TYR A 1 89 ? 14.021 -10.149 -9.708 1.00 39.41 89 TYR A N 1
ATOM 733 C CA . TYR A 1 89 ? 13.485 -9.319 -8.625 1.00 39.41 89 TYR A CA 1
ATOM 734 C C . TYR A 1 89 ? 12.590 -8.227 -9.200 1.00 39.41 89 TYR A C 1
ATOM 736 O O . TYR A 1 89 ? 13.051 -7.209 -9.709 1.00 39.41 89 TYR A O 1
ATOM 744 N N . SER A 1 90 ? 11.283 -8.424 -9.078 1.00 35.53 90 SER A N 1
ATOM 745 C CA . SER A 1 90 ? 10.269 -7.439 -9.434 1.00 35.53 90 SER A CA 1
ATOM 746 C C . SER A 1 90 ? 10.546 -6.098 -8.725 1.00 35.53 90 SER A C 1
ATOM 748 O O . SER A 1 90 ? 10.221 -5.988 -7.545 1.00 35.53 90 SER A O 1
ATOM 750 N N . TRP A 1 91 ? 11.132 -5.163 -9.500 1.00 43.31 91 TRP A N 1
ATOM 751 C CA . TRP A 1 91 ? 11.393 -3.704 -9.391 1.00 43.31 91 TRP A CA 1
ATOM 752 C C . TRP A 1 91 ? 12.024 -3.148 -8.079 1.00 43.31 91 TRP A C 1
ATOM 754 O O . TRP A 1 91 ? 11.808 -3.629 -6.970 1.00 43.31 91 TRP A O 1
ATOM 764 N N . TYR A 1 92 ? 12.875 -2.122 -8.233 1.00 47.78 92 TYR A N 1
ATOM 765 C CA . TYR A 1 92 ? 13.716 -1.521 -7.186 1.00 47.78 92 TYR A CA 1
ATOM 766 C C . TYR A 1 92 ? 13.270 -0.087 -6.862 1.00 47.78 92 TYR A C 1
ATOM 768 O O . TYR A 1 92 ? 13.158 0.750 -7.752 1.00 47.78 92 TYR A O 1
ATOM 776 N N . CYS A 1 93 ? 13.105 0.240 -5.579 1.00 45.19 93 CYS A N 1
ATOM 777 C CA . CYS A 1 93 ? 13.110 1.624 -5.100 1.00 45.19 93 CYS A CA 1
ATOM 778 C C . CYS A 1 93 ? 13.912 1.670 -3.797 1.00 45.19 93 CYS A C 1
ATOM 780 O O . CYS A 1 93 ? 13.427 1.272 -2.742 1.00 45.19 93 CYS A O 1
ATOM 782 N N . THR A 1 94 ? 15.172 2.091 -3.886 1.00 41.81 94 THR A N 1
ATOM 783 C CA . THR A 1 94 ? 16.173 2.004 -2.814 1.00 41.81 94 THR A CA 1
ATOM 784 C C . THR A 1 94 ? 16.238 3.285 -1.992 1.00 41.81 94 THR A C 1
ATOM 786 O O . THR A 1 94 ? 17.291 3.925 -1.927 1.00 41.81 94 THR A O 1
ATOM 789 N N . SER A 1 95 ? 15.145 3.677 -1.331 1.00 44.38 95 SER A N 1
ATOM 790 C CA . SER A 1 95 ? 15.233 4.865 -0.471 1.00 44.38 95 SER A CA 1
ATOM 791 C C . SER A 1 95 ? 14.223 5.000 0.672 1.00 44.38 95 SER A C 1
ATOM 793 O O . SER A 1 95 ? 13.825 6.118 0.998 1.00 44.38 95 SER A O 1
ATOM 795 N N . TYR A 1 96 ? 13.805 3.902 1.310 1.00 51.16 96 TYR A N 1
ATOM 796 C CA . TYR A 1 96 ? 13.204 4.015 2.644 1.00 51.16 96 TYR A CA 1
ATOM 797 C C . TYR A 1 96 ? 14.159 3.462 3.701 1.00 51.16 96 TYR A C 1
ATOM 799 O O . TYR A 1 96 ? 14.585 2.307 3.629 1.00 51.16 96 TYR A O 1
ATOM 807 N N . SER A 1 97 ? 14.511 4.301 4.675 1.00 46.34 97 SER A N 1
ATOM 808 C CA . SER A 1 97 ? 15.319 3.900 5.821 1.00 46.34 97 SER A CA 1
ATOM 809 C C . SER A 1 97 ? 14.392 3.445 6.949 1.00 46.34 97 SER A C 1
ATOM 811 O O . SER A 1 97 ? 13.535 4.188 7.425 1.00 46.34 97 SER A O 1
ATOM 813 N N . LYS A 1 98 ? 14.550 2.199 7.415 1.00 46.34 98 LYS A N 1
ATOM 814 C CA . LYS A 1 98 ? 13.997 1.826 8.724 1.00 46.34 98 LYS A CA 1
ATOM 815 C C . LYS A 1 98 ? 14.829 2.554 9.766 1.00 46.34 98 LYS A C 1
ATOM 817 O O . LYS A 1 98 ? 16.026 2.290 9.873 1.00 46.34 98 LYS A O 1
ATOM 822 N N . THR A 1 99 ? 14.215 3.441 10.541 1.00 43.78 99 THR A N 1
ATOM 823 C CA . THR A 1 99 ? 14.875 4.028 11.707 1.00 43.78 99 THR A CA 1
ATOM 824 C C . THR A 1 99 ? 15.261 2.904 12.670 1.00 43.78 99 THR A C 1
ATOM 826 O O . THR A 1 99 ? 14.428 2.336 13.375 1.00 43.78 99 THR A O 1
ATOM 829 N N . LYS A 1 100 ? 16.546 2.540 12.678 1.00 41.25 100 LYS A N 1
ATOM 830 C CA . LYS A 1 100 ? 17.174 1.952 13.860 1.00 41.25 100 LYS A CA 1
ATOM 831 C C . LYS A 1 100 ? 17.504 3.129 14.769 1.00 41.25 100 LYS A C 1
ATOM 833 O O . LYS A 1 100 ? 17.943 4.163 14.276 1.00 41.25 100 LYS A O 1
ATOM 838 N N . GLU A 1 101 ? 17.331 2.977 16.076 1.00 43.56 101 GLU A N 1
ATOM 839 C CA . GLU A 1 101 ? 17.622 3.998 17.101 1.00 43.56 101 GLU A CA 1
ATOM 840 C C . GLU A 1 101 ? 19.092 4.500 17.099 1.00 43.56 101 GLU A C 1
ATOM 842 O O . GLU A 1 101 ? 19.492 5.241 17.988 1.00 43.56 101 GLU A O 1
ATOM 847 N N . THR A 1 102 ? 19.922 4.110 16.122 1.00 37.88 102 THR A N 1
ATOM 848 C CA . THR A 1 102 ? 21.378 4.306 16.109 1.00 37.88 102 THR A CA 1
ATOM 849 C C . THR A 1 102 ? 21.993 4.603 14.724 1.00 37.88 102 THR A C 1
ATOM 851 O O . THR A 1 102 ? 23.211 4.534 14.597 1.00 37.88 102 THR A O 1
ATOM 854 N N . GLY A 1 103 ? 21.224 4.946 13.676 1.00 46.88 103 GLY A N 1
ATOM 855 C CA . GLY A 1 103 ? 21.822 5.380 12.394 1.00 46.88 103 GLY A CA 1
ATOM 856 C C . GLY A 1 103 ? 20.886 5.452 11.180 1.00 46.88 103 GLY A C 1
ATOM 857 O O . GLY A 1 103 ? 19.721 5.061 11.260 1.00 46.88 103 GLY A O 1
ATOM 858 N N . VAL A 1 104 ? 21.423 5.939 10.047 1.00 49.47 104 VAL A N 1
ATOM 859 C CA . VAL A 1 104 ? 20.775 5.912 8.718 1.00 49.47 104 VAL A CA 1
ATOM 860 C C . VAL A 1 104 ? 20.630 4.448 8.299 1.00 49.47 104 VAL A C 1
ATOM 862 O O . VAL A 1 104 ? 21.623 3.765 8.058 1.00 49.47 104 VAL A O 1
ATOM 865 N N . GLY A 1 105 ? 19.401 3.935 8.302 1.00 53.78 105 GLY A N 1
ATOM 866 C CA . GLY A 1 105 ? 19.123 2.560 7.893 1.00 53.78 105 GLY A CA 1
ATOM 867 C C . GLY A 1 105 ? 19.404 2.354 6.405 1.00 53.78 105 GLY A C 1
ATOM 868 O O . GLY A 1 105 ? 19.112 3.234 5.600 1.00 53.78 105 GLY A O 1
ATOM 869 N N . GLU A 1 106 ? 19.936 1.186 6.044 1.00 55.75 106 GLU A N 1
ATOM 870 C CA . GLU A 1 106 ? 20.124 0.794 4.645 1.00 55.75 106 GLU A CA 1
ATOM 871 C C . GLU A 1 106 ? 18.794 0.850 3.888 1.00 55.75 106 GLU A C 1
ATOM 873 O O . GLU A 1 106 ? 17.791 0.275 4.326 1.00 55.75 106 GLU A O 1
ATOM 878 N N . SER A 1 107 ? 18.809 1.530 2.744 1.00 58.75 107 SER A N 1
ATOM 879 C CA . SER A 1 107 ? 17.700 1.585 1.804 1.00 58.75 107 SER A CA 1
ATOM 880 C C . SER A 1 107 ? 17.249 0.187 1.388 1.00 58.75 107 SER A C 1
ATOM 882 O O . SER A 1 107 ? 18.032 -0.583 0.837 1.00 58.75 107 SER A O 1
ATOM 884 N N . GLN A 1 108 ? 15.974 -0.133 1.602 1.00 59.16 108 GLN A N 1
ATOM 885 C CA . GLN A 1 108 ? 15.404 -1.422 1.200 1.00 59.16 108 GLN A CA 1
ATOM 886 C C . GLN A 1 108 ? 14.597 -1.289 -0.104 1.00 59.16 108 GLN A C 1
ATOM 888 O O . GLN A 1 108 ? 13.860 -0.313 -0.249 1.00 59.16 108 GLN A O 1
ATOM 893 N N . PRO A 1 109 ? 14.686 -2.250 -1.043 1.00 61.50 109 PRO A N 1
ATOM 894 C CA . PRO A 1 109 ? 13.738 -2.346 -2.154 1.00 61.50 109 PRO A CA 1
ATOM 895 C C . PRO A 1 109 ? 12.358 -2.825 -1.646 1.00 61.50 109 PRO A C 1
ATOM 897 O O . PRO A 1 109 ? 12.292 -3.579 -0.674 1.00 61.50 109 PRO A O 1
ATOM 900 N N . PHE A 1 110 ? 11.250 -2.406 -2.277 1.00 66.44 110 PHE A N 1
ATOM 901 C CA . PHE A 1 110 ? 9.890 -2.908 -1.951 1.00 66.44 110 PHE A CA 1
ATOM 902 C C . PHE A 1 110 ? 9.304 -3.819 -3.056 1.00 66.44 110 PHE A C 1
ATOM 904 O O . PHE A 1 110 ? 10.114 -4.524 -3.630 1.00 66.44 110 PHE A O 1
ATOM 911 N N . LEU A 1 111 ? 7.974 -3.915 -3.300 1.00 74.00 111 LEU A N 1
ATOM 912 C CA . LEU A 1 111 ? 7.275 -4.487 -4.503 1.00 74.00 111 LEU A CA 1
ATOM 913 C C . LEU A 1 111 ? 6.281 -3.401 -5.036 1.00 74.00 111 LEU A C 1
ATOM 915 O O . LEU A 1 111 ? 5.762 -2.687 -4.213 1.00 74.00 111 LEU A O 1
ATOM 919 N N . SER A 1 112 ? 5.983 -3.172 -6.320 1.00 78.81 112 SER A N 1
ATOM 920 C CA . SER A 1 112 ? 5.160 -2.045 -6.795 1.00 78.81 112 SER A CA 1
ATOM 921 C C . SER A 1 112 ? 4.587 -2.306 -8.172 1.00 78.81 112 SER A C 1
ATOM 923 O O . SER A 1 112 ? 5.235 -2.863 -9.056 1.00 78.81 112 SER A O 1
ATOM 925 N N . MET A 1 113 ? 3.367 -1.831 -8.356 1.00 84.81 113 MET A N 1
ATOM 926 C CA . MET A 1 113 ? 2.638 -1.808 -9.612 1.00 84.81 113 MET A CA 1
ATOM 927 C C . MET A 1 113 ? 2.996 -0.597 -10.488 1.00 84.81 113 MET A C 1
ATOM 929 O O . MET A 1 113 ? 2.766 -0.633 -11.695 1.00 84.81 113 MET A O 1
ATOM 933 N N . GLU A 1 114 ? 3.523 0.484 -9.901 1.00 86.31 114 GLU A N 1
ATOM 934 C CA . GLU A 1 114 ? 3.848 1.719 -10.624 1.00 86.31 114 GLU A CA 1
ATOM 935 C C . GLU A 1 114 ? 5.175 1.560 -11.371 1.00 86.31 114 GLU A C 1
ATOM 937 O O . GLU A 1 114 ? 6.216 1.320 -10.759 1.00 86.31 114 GLU A O 1
ATOM 942 N N . LYS A 1 115 ? 5.130 1.698 -12.701 1.00 80.00 115 LYS A N 1
ATOM 943 C CA . LYS A 1 115 ? 6.307 1.588 -13.574 1.00 80.00 115 LYS A CA 1
ATOM 944 C C . LYS A 1 115 ? 7.116 2.876 -13.615 1.00 80.00 115 LYS A C 1
ATOM 946 O O . LYS A 1 115 ? 8.305 2.823 -13.905 1.00 80.00 115 LYS A O 1
ATOM 951 N N . ASN A 1 116 ? 6.484 4.023 -13.372 1.00 81.69 116 ASN A N 1
ATOM 952 C CA . ASN A 1 116 ? 7.162 5.306 -13.359 1.00 81.69 116 ASN A CA 1
ATOM 953 C C . ASN A 1 116 ? 7.758 5.571 -11.962 1.00 81.69 116 ASN A C 1
ATOM 955 O O . ASN A 1 116 ? 7.015 5.899 -11.031 1.00 81.69 116 ASN A O 1
ATOM 959 N N . PRO A 1 117 ? 9.092 5.507 -11.801 1.00 74.19 117 PRO A N 1
ATOM 960 C CA . PRO A 1 117 ? 9.725 5.699 -10.500 1.00 74.19 117 PRO A CA 1
ATOM 961 C C . PRO A 1 117 ? 9.463 7.106 -9.935 1.00 74.19 117 PRO A C 1
ATOM 963 O O . PRO A 1 117 ? 9.236 7.259 -8.736 1.00 74.19 117 PRO A O 1
ATOM 966 N N . ILE A 1 118 ? 9.392 8.137 -10.788 1.00 80.75 118 ILE A N 1
ATOM 967 C CA . ILE A 1 118 ? 9.075 9.511 -10.363 1.00 80.75 118 ILE A CA 1
ATOM 968 C C . ILE A 1 118 ? 7.682 9.559 -9.727 1.00 80.75 118 ILE A C 1
ATOM 970 O O . ILE A 1 118 ? 7.523 10.108 -8.641 1.00 80.75 118 ILE A O 1
ATOM 974 N N . ARG A 1 119 ? 6.693 8.909 -10.344 1.00 86.00 119 ARG A N 1
ATOM 975 C CA . ARG A 1 119 ? 5.331 8.858 -9.800 1.00 86.00 119 ARG A CA 1
ATOM 976 C C . ARG A 1 119 ? 5.253 8.038 -8.510 1.00 86.00 119 ARG A C 1
ATOM 978 O O . ARG A 1 119 ? 4.568 8.429 -7.569 1.00 86.00 119 ARG A O 1
ATOM 985 N N . ALA A 1 120 ? 6.001 6.938 -8.411 1.00 83.44 120 ALA A N 1
ATOM 986 C CA . ALA A 1 120 ? 6.099 6.170 -7.168 1.00 83.44 120 ALA A CA 1
ATOM 987 C C . ALA A 1 120 ? 6.673 7.020 -6.014 1.00 83.44 120 ALA A C 1
ATOM 989 O O . ALA A 1 120 ? 6.157 6.973 -4.893 1.00 83.44 120 ALA A O 1
ATOM 990 N N . LYS A 1 121 ? 7.684 7.857 -6.291 1.00 80.75 121 LYS A N 1
ATOM 991 C CA . LYS A 1 121 ? 8.218 8.837 -5.330 1.00 80.75 121 LYS A CA 1
ATOM 992 C C . LYS A 1 121 ? 7.164 9.842 -4.881 1.00 80.75 121 LYS A C 1
ATOM 994 O O . LYS A 1 121 ? 7.112 10.168 -3.694 1.00 80.75 121 LYS A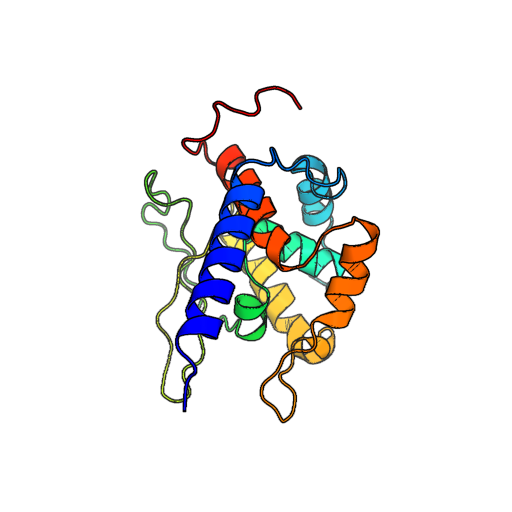 O 1
ATOM 999 N N . GLU A 1 122 ? 6.360 10.360 -5.806 1.00 87.94 122 GLU A N 1
ATOM 1000 C CA . GLU A 1 122 ? 5.293 11.314 -5.487 1.00 87.94 122 GLU A CA 1
ATOM 1001 C C . GLU A 1 122 ? 4.301 10.698 -4.501 1.00 87.94 122 GLU A C 1
ATOM 1003 O O . GLU A 1 122 ? 4.072 11.284 -3.445 1.00 87.94 122 GLU A O 1
ATOM 1008 N N . PHE A 1 123 ? 3.827 9.473 -4.756 1.00 89.88 123 PHE A N 1
ATOM 1009 C CA . PHE A 1 123 ? 2.949 8.746 -3.830 1.00 89.88 123 PHE A CA 1
ATOM 1010 C C . PHE A 1 123 ? 3.574 8.538 -2.448 1.00 89.88 123 PHE A C 1
ATOM 1012 O O . PHE A 1 123 ? 2.926 8.776 -1.426 1.00 89.88 123 PHE A O 1
ATOM 1019 N N . LEU A 1 124 ? 4.839 8.121 -2.400 1.00 85.25 124 LEU A N 1
ATOM 1020 C CA . LEU A 1 124 ? 5.545 7.920 -1.139 1.00 85.25 124 LEU A CA 1
ATOM 1021 C C . LEU A 1 124 ? 5.695 9.232 -0.350 1.00 85.25 124 LEU A C 1
ATOM 1023 O O . LEU A 1 124 ? 5.408 9.280 0.847 1.00 85.25 124 LEU A O 1
ATOM 1027 N N . THR A 1 125 ? 6.105 10.307 -1.026 1.00 85.56 125 THR A N 1
ATOM 1028 C CA . THR A 1 125 ? 6.276 11.640 -0.425 1.00 85.56 125 THR A CA 1
ATOM 1029 C C . THR A 1 125 ? 4.937 12.186 0.066 1.00 85.56 125 THR A C 1
ATOM 1031 O O . THR A 1 125 ? 4.862 12.792 1.136 1.00 85.56 125 THR A O 1
ATOM 1034 N N . TRP A 1 126 ? 3.877 11.958 -0.708 1.00 90.56 126 TRP A N 1
ATOM 1035 C CA . TRP A 1 126 ? 2.520 12.378 -0.395 1.00 90.56 126 TRP A CA 1
ATOM 1036 C C . TRP A 1 126 ? 2.009 11.729 0.893 1.00 90.56 126 TRP A C 1
ATOM 1038 O O . TRP A 1 126 ? 1.589 12.436 1.812 1.00 90.56 126 TRP A O 1
ATOM 1048 N N . ILE A 1 127 ? 2.147 10.405 1.026 1.00 88.06 127 ILE A N 1
ATOM 1049 C CA . ILE A 1 127 ? 1.798 9.703 2.267 1.00 88.06 127 ILE A CA 1
ATOM 1050 C C . ILE A 1 127 ? 2.687 10.149 3.424 1.00 88.06 127 ILE A C 1
ATOM 1052 O O . ILE A 1 127 ? 2.153 10.474 4.481 1.00 88.06 127 ILE A O 1
ATOM 1056 N N . GLN A 1 128 ? 4.009 10.224 3.245 1.00 85.12 128 GLN A N 1
ATOM 1057 C CA . GLN A 1 128 ? 4.926 10.614 4.322 1.00 85.12 128 GLN A CA 1
ATOM 1058 C C . GLN A 1 128 ? 4.570 11.978 4.927 1.00 85.12 128 GLN A C 1
ATOM 1060 O O . GLN A 1 128 ? 4.541 12.113 6.150 1.00 85.12 128 GLN A O 1
ATOM 1065 N N . LYS A 1 129 ? 4.250 12.973 4.090 1.00 87.00 129 LYS A N 1
ATOM 1066 C CA . LYS A 1 129 ? 3.799 14.297 4.548 1.00 87.00 129 LYS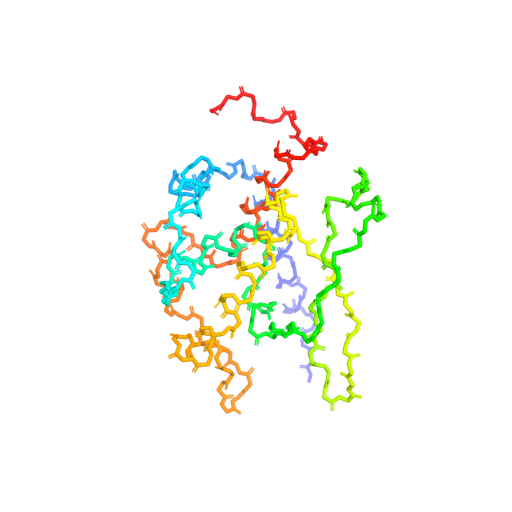 A CA 1
ATOM 1067 C C . LYS A 1 129 ? 2.464 14.235 5.291 1.00 87.00 129 LYS A C 1
ATOM 1069 O O . LYS A 1 129 ? 2.265 14.973 6.249 1.00 87.00 129 LYS A O 1
ATOM 1074 N N . ALA A 1 130 ? 1.568 13.339 4.885 1.00 87.69 130 ALA A N 1
ATOM 1075 C CA . ALA A 1 130 ? 0.253 13.185 5.498 1.00 87.69 130 ALA A CA 1
ATOM 1076 C C . ALA A 1 130 ? 0.260 12.380 6.809 1.00 87.69 130 ALA A C 1
ATOM 1078 O O . ALA A 1 130 ? -0.657 12.539 7.617 1.00 87.69 130 ALA A O 1
ATOM 1079 N N . ILE A 1 131 ? 1.266 11.528 7.051 1.00 82.38 131 ILE A N 1
ATOM 1080 C CA . ILE A 1 131 ? 1.383 10.726 8.283 1.00 82.38 131 ILE A CA 1
ATOM 1081 C C . ILE A 1 131 ? 1.223 11.575 9.558 1.00 82.38 131 ILE A C 1
ATOM 1083 O O . ILE A 1 131 ? 0.333 11.251 10.351 1.00 82.38 131 ILE A O 1
ATOM 1087 N N . PRO A 1 132 ? 2.020 12.642 9.787 1.00 78.31 132 PRO A N 1
ATOM 1088 C CA . PRO A 1 132 ? 1.953 13.403 11.035 1.00 78.31 132 PRO A CA 1
ATOM 1089 C C . PRO A 1 132 ? 0.618 14.132 11.248 1.00 78.31 132 PRO A C 1
ATOM 1091 O O . PRO A 1 132 ? 0.226 14.327 12.396 1.00 78.31 132 PRO A O 1
ATOM 1094 N N . GLU A 1 133 ? -0.092 14.508 10.181 1.00 78.75 133 GLU A N 1
ATOM 1095 C CA . GLU A 1 133 ? -1.284 15.366 10.268 1.00 78.75 133 GLU A CA 1
ATOM 1096 C C . GLU A 1 133 ? -2.612 14.608 10.139 1.00 78.75 133 GLU A C 1
ATOM 1098 O O . GLU A 1 133 ? -3.582 14.910 10.834 1.00 78.75 133 GLU A O 1
ATOM 1103 N N . LYS A 1 134 ? -2.684 13.620 9.243 1.00 80.06 134 LYS A N 1
ATOM 1104 C CA . LYS A 1 134 ? -3.932 12.931 8.865 1.00 80.06 134 LYS A CA 1
ATOM 1105 C C . LYS A 1 134 ? -3.998 11.505 9.366 1.00 80.06 134 LYS A C 1
ATOM 1107 O O . LYS A 1 134 ? -5.081 11.008 9.680 1.00 80.06 134 LYS A O 1
ATOM 1112 N N . PHE A 1 135 ? -2.849 10.855 9.499 1.00 78.88 135 PHE A N 1
ATOM 1113 C CA . PHE A 1 135 ? -2.771 9.474 9.947 1.00 78.88 135 PHE A CA 1
ATOM 1114 C C . PHE A 1 135 ? -2.122 9.367 11.323 1.00 78.88 135 PHE A C 1
ATOM 1116 O O . PHE A 1 135 ? -1.253 8.530 11.546 1.00 78.88 135 PHE A O 1
ATOM 1123 N N . LEU A 1 136 ? -2.629 10.138 12.293 1.00 71.81 136 LEU A N 1
ATOM 1124 C CA . LEU A 1 136 ? -2.254 10.012 13.710 1.00 71.81 136 LEU A CA 1
ATOM 1125 C C . LEU A 1 136 ? -2.379 8.571 14.232 1.00 71.81 136 LEU A C 1
ATOM 1127 O O . LEU A 1 136 ? -1.654 8.172 15.137 1.00 71.81 136 LEU A O 1
ATOM 1131 N N . LEU A 1 137 ? -3.265 7.774 13.627 1.00 70.12 137 LEU A N 1
ATOM 1132 C CA . LEU A 1 137 ? -3.425 6.342 13.888 1.00 70.12 137 LEU A CA 1
ATOM 1133 C C . LEU A 1 137 ? -2.155 5.513 13.604 1.00 70.12 137 LEU A C 1
ATOM 1135 O O . LEU A 1 137 ? -1.971 4.462 14.213 1.00 70.12 137 LEU A O 1
ATOM 1139 N N . LEU A 1 138 ? -1.278 5.998 12.718 1.00 72.69 138 LEU A N 1
ATOM 1140 C CA . LEU A 1 138 ? 0.020 5.407 12.383 1.00 72.69 138 LEU A CA 1
ATOM 1141 C C . LEU A 1 138 ? 1.117 5.788 13.380 1.00 72.69 138 LEU A C 1
ATOM 1143 O O . LEU A 1 138 ? 2.182 5.171 13.385 1.00 72.69 138 LEU A O 1
ATOM 1147 N N . ARG A 1 139 ? 0.860 6.761 14.264 1.00 72.50 139 ARG A N 1
ATOM 1148 C CA . ARG A 1 139 ? 1.783 7.103 15.340 1.00 72.50 139 ARG A CA 1
ATOM 1149 C C . ARG A 1 139 ? 1.770 5.995 16.383 1.00 72.50 139 ARG A C 1
ATOM 1151 O O . ARG A 1 139 ? 0.720 5.569 16.866 1.00 72.50 139 ARG A O 1
ATOM 1158 N N . LYS A 1 140 ? 2.964 5.560 16.772 1.00 72.31 140 LYS A N 1
ATOM 1159 C CA . LYS A 1 140 ? 3.122 4.610 17.867 1.00 72.31 140 LYS A CA 1
ATOM 1160 C C . LYS A 1 140 ? 2.639 5.244 19.174 1.00 72.31 140 LYS A C 1
ATOM 1162 O O . LYS A 1 140 ? 2.994 6.379 19.494 1.00 72.31 140 LYS A O 1
ATOM 1167 N N . ASN A 1 141 ? 1.804 4.521 19.914 1.00 73.94 141 ASN A N 1
ATOM 1168 C CA . ASN A 1 141 ? 1.359 4.931 21.243 1.00 73.94 141 ASN A CA 1
ATOM 1169 C C . ASN A 1 141 ? 2.497 4.788 22.278 1.00 73.94 141 ASN A C 1
ATOM 1171 O O . ASN A 1 141 ? 3.603 4.358 21.948 1.00 73.94 141 ASN A O 1
ATOM 1175 N N . LYS A 1 142 ? 2.226 5.108 23.553 1.00 74.12 142 LYS A N 1
ATOM 1176 C CA . LYS A 1 142 ? 3.207 4.976 24.654 1.00 74.12 142 LYS A CA 1
ATOM 1177 C C . LYS A 1 142 ? 3.793 3.561 24.797 1.00 74.12 142 LYS A C 1
ATOM 1179 O O . LYS A 1 142 ? 4.876 3.409 25.343 1.00 74.12 142 LYS A O 1
ATOM 1184 N N . SER A 1 143 ? 3.093 2.544 24.299 1.00 75.00 143 SER A N 1
ATOM 1185 C CA . SER A 1 143 ? 3.515 1.140 24.295 1.00 75.00 143 SER A CA 1
ATOM 1186 C C . SER A 1 143 ? 4.218 0.725 22.995 1.00 75.00 143 SER A C 1
ATOM 1188 O O . SER A 1 143 ? 4.394 -0.465 22.759 1.00 75.00 143 SER A O 1
ATOM 1190 N N . ASN A 1 144 ? 4.611 1.678 22.141 1.00 70.88 144 ASN A N 1
ATOM 1191 C CA . ASN A 1 144 ? 5.255 1.450 20.844 1.00 70.88 144 ASN A CA 1
ATOM 1192 C C . ASN A 1 144 ? 4.373 0.694 19.818 1.00 70.88 144 ASN A C 1
ATOM 1194 O O . ASN A 1 144 ? 4.889 0.127 18.855 1.00 70.88 144 ASN A O 1
ATOM 1198 N N . ILE A 1 145 ? 3.045 0.688 20.006 1.00 73.50 145 ILE A N 1
ATOM 1199 C CA . ILE A 1 145 ? 2.072 -0.019 19.154 1.00 73.50 145 ILE A CA 1
ATOM 1200 C C . ILE A 1 145 ? 1.299 0.984 18.291 1.00 73.50 145 ILE A C 1
ATOM 1202 O O . ILE A 1 145 ? 0.872 2.036 18.766 1.00 73.50 145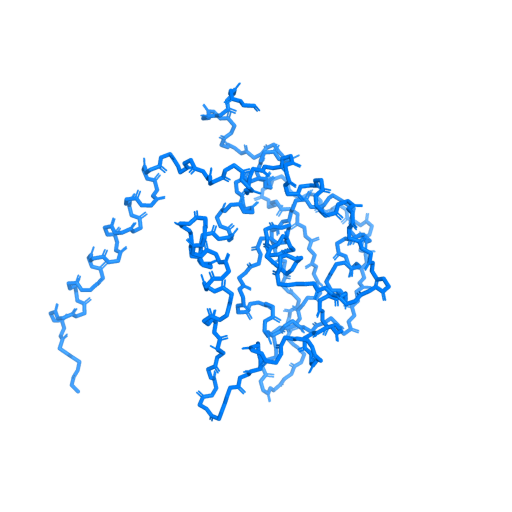 ILE A O 1
ATOM 1206 N N . VAL A 1 146 ? 1.097 0.636 17.020 1.00 78.44 146 VAL A N 1
ATOM 1207 C CA . VAL A 1 146 ? 0.305 1.406 16.051 1.00 78.44 146 VAL A CA 1
ATOM 1208 C C . VAL A 1 146 ? -1.172 1.007 16.139 1.00 78.44 146 VAL A C 1
ATOM 1210 O O . VAL A 1 146 ? -1.489 -0.183 16.160 1.00 78.44 146 VAL A O 1
ATOM 1213 N N . ASN A 1 147 ? -2.090 1.980 16.160 1.00 80.31 147 ASN A N 1
ATOM 1214 C CA . ASN A 1 147 ? -3.527 1.696 16.179 1.00 80.31 147 ASN A CA 1
ATOM 1215 C C . ASN A 1 147 ? -4.063 1.464 14.758 1.00 80.31 147 ASN A C 1
ATOM 1217 O O . ASN A 1 147 ? -4.445 2.396 14.053 1.00 80.31 147 ASN A O 1
ATOM 1221 N N . ILE A 1 148 ? -4.139 0.197 14.358 1.00 81.31 148 ILE A N 1
ATOM 1222 C CA . ILE A 1 148 ? -4.564 -0.202 13.009 1.00 81.31 148 ILE A CA 1
ATOM 1223 C C . ILE A 1 148 ? -6.090 -0.314 12.841 1.00 81.31 148 ILE A C 1
ATOM 1225 O O . ILE A 1 148 ? -6.576 -0.494 11.721 1.00 81.31 148 ILE A O 1
ATOM 1229 N N . ASN A 1 149 ? -6.861 -0.203 13.930 1.00 82.00 149 ASN A N 1
ATOM 1230 C CA . ASN A 1 149 ? -8.310 -0.434 13.930 1.00 82.00 149 ASN A CA 1
ATOM 1231 C C . ASN A 1 149 ? -9.077 0.431 12.917 1.00 82.00 149 ASN A C 1
ATOM 1233 O O . ASN A 1 149 ? -9.935 -0.118 12.227 1.00 82.00 149 ASN A O 1
ATOM 1237 N N . PRO A 1 150 ? -8.777 1.735 12.741 1.00 82.12 150 PRO A N 1
ATOM 1238 C CA . PRO A 1 150 ? -9.497 2.559 11.771 1.00 82.12 150 PRO A CA 1
ATOM 1239 C C . PRO A 1 150 ? -9.354 2.074 10.321 1.00 82.12 150 PRO A C 1
ATOM 1241 O O . PRO A 1 150 ? -10.307 2.162 9.546 1.00 82.12 150 PRO A O 1
ATOM 1244 N N . ILE A 1 151 ? -8.182 1.544 9.951 1.00 83.81 151 ILE A N 1
ATOM 1245 C CA . ILE A 1 151 ? -7.962 0.983 8.612 1.00 83.81 151 ILE A CA 1
ATOM 1246 C C . ILE A 1 151 ? -8.669 -0.368 8.503 1.00 83.81 151 ILE A C 1
ATOM 1248 O O . ILE A 1 151 ? -9.386 -0.593 7.535 1.00 83.81 151 ILE A O 1
ATOM 1252 N N . ASN A 1 152 ? -8.563 -1.234 9.515 1.00 85.56 152 ASN A N 1
ATOM 1253 C CA . ASN A 1 152 ? -9.276 -2.516 9.514 1.00 85.56 152 ASN A CA 1
ATOM 1254 C C . ASN A 1 152 ? -10.799 -2.343 9.406 1.00 85.56 152 ASN A C 1
ATOM 1256 O O . ASN A 1 152 ? -11.428 -3.080 8.657 1.00 85.56 152 ASN A O 1
ATOM 1260 N N . LEU A 1 153 ? -11.388 -1.344 10.070 1.00 86.75 153 LEU A N 1
ATOM 1261 C CA . LEU A 1 153 ? -12.809 -1.004 9.913 1.00 86.75 153 LEU A CA 1
ATOM 1262 C C . LEU A 1 153 ? -13.143 -0.591 8.473 1.00 86.75 153 LEU A C 1
ATOM 1264 O O . LEU A 1 153 ? -14.170 -0.991 7.932 1.00 86.75 153 LEU A O 1
ATOM 1268 N N . THR A 1 154 ? -12.246 0.162 7.833 1.00 86.19 154 THR A N 1
ATOM 1269 C CA . THR A 1 154 ? -12.387 0.565 6.426 1.00 86.19 154 THR A CA 1
ATOM 1270 C C . THR A 1 154 ? -12.251 -0.625 5.476 1.00 86.19 154 THR A C 1
ATOM 1272 O O . THR A 1 154 ? -12.832 -0.609 4.402 1.00 86.19 154 THR A O 1
ATOM 1275 N N . LEU A 1 155 ? -11.506 -1.665 5.842 1.00 89.50 155 LEU A N 1
ATOM 1276 C CA . LEU A 1 155 ? -11.328 -2.868 5.024 1.00 89.50 155 LEU A CA 1
ATOM 1277 C C . LEU A 1 155 ? -12.419 -3.922 5.266 1.00 89.50 155 LEU A C 1
ATOM 1279 O O . LEU A 1 155 ? -12.757 -4.678 4.355 1.00 89.50 155 LEU A O 1
ATOM 1283 N N . ALA A 1 156 ? -13.021 -3.925 6.458 1.00 88.25 156 ALA A N 1
ATOM 1284 C CA . ALA A 1 156 ? -14.081 -4.851 6.838 1.00 88.25 156 ALA A CA 1
ATOM 1285 C C . ALA A 1 156 ? -15.317 -4.744 5.931 1.00 88.25 156 ALA A C 1
ATOM 1287 O O . ALA A 1 156 ? -15.943 -5.767 5.662 1.00 88.25 156 ALA A O 1
ATOM 1288 N N . LYS A 1 157 ? -15.617 -3.557 5.371 1.00 90.19 157 LYS A N 1
ATOM 1289 C CA . LYS A 1 157 ? -16.691 -3.378 4.364 1.00 90.19 157 LYS A CA 1
ATOM 1290 C C . LYS A 1 157 ? -16.492 -4.226 3.101 1.00 90.19 157 LYS A C 1
ATOM 1292 O O . LYS A 1 157 ? -17.448 -4.479 2.381 1.00 90.19 157 LYS A O 1
ATOM 1297 N N . TYR A 1 158 ? -15.262 -4.670 2.849 1.00 89.50 158 TYR A N 1
ATOM 1298 C CA . TYR A 1 158 ? -14.896 -5.527 1.724 1.00 89.50 158 TYR A CA 1
ATOM 1299 C C . TYR A 1 158 ? -14.522 -6.952 2.162 1.00 89.50 158 TYR A C 1
ATOM 1301 O O . TYR A 1 158 ? -14.013 -7.719 1.352 1.00 89.50 158 TYR A O 1
ATOM 1309 N N . GLY A 1 159 ? -14.707 -7.309 3.438 1.00 86.88 159 GLY A N 1
ATOM 1310 C CA . GLY A 1 159 ? -14.384 -8.645 3.948 1.00 86.88 159 GLY A CA 1
ATOM 1311 C C . GLY A 1 159 ? -12.887 -8.981 3.963 1.00 86.88 159 GLY A C 1
ATOM 1312 O O . GLY A 1 159 ? -12.525 -10.158 3.990 1.00 86.88 159 GLY A O 1
ATOM 1313 N N . ILE A 1 160 ? -12.001 -7.976 3.938 1.00 88.19 160 ILE A N 1
ATOM 1314 C CA . ILE A 1 160 ? -10.550 -8.191 3.997 1.00 88.19 160 ILE A CA 1
ATOM 1315 C C . ILE A 1 160 ? -9.901 -7.485 5.185 1.00 88.19 160 ILE A C 1
ATOM 1317 O O . ILE A 1 160 ? -10.450 -6.572 5.795 1.00 88.19 160 ILE A O 1
ATOM 1321 N N . THR A 1 161 ? -8.688 -7.924 5.497 1.00 85.94 161 THR A N 1
ATOM 1322 C CA . THR A 1 161 ? -7.830 -7.388 6.551 1.00 85.94 161 THR A CA 1
ATOM 1323 C C . THR A 1 161 ? -6.558 -6.803 5.951 1.00 85.94 161 THR A C 1
ATOM 1325 O O . THR A 1 161 ? -6.133 -7.163 4.854 1.00 85.94 161 THR A O 1
ATOM 1328 N N . LEU A 1 162 ? -5.903 -5.923 6.704 1.00 83.81 162 LEU A N 1
ATOM 1329 C CA . LEU A 1 162 ? -4.688 -5.214 6.298 1.00 83.81 162 LEU A CA 1
ATOM 1330 C C . LEU A 1 162 ? -3.556 -6.132 5.792 1.00 83.81 162 LEU A C 1
ATOM 1332 O O . LEU A 1 162 ? -2.835 -5.784 4.861 1.00 83.81 162 LEU A O 1
ATOM 1336 N N . ASN A 1 163 ? -3.413 -7.326 6.376 1.00 80.00 163 ASN A N 1
ATOM 1337 C CA . ASN A 1 163 ? -2.406 -8.315 5.971 1.00 80.00 163 ASN A CA 1
ATOM 1338 C C . ASN A 1 163 ? -2.616 -8.862 4.542 1.00 80.00 163 ASN A C 1
ATOM 1340 O O . ASN A 1 163 ? -1.657 -9.354 3.945 1.00 80.00 163 ASN A O 1
ATOM 1344 N N . LYS A 1 164 ? -3.831 -8.757 3.981 1.00 86.31 164 LYS A N 1
ATOM 1345 C CA . LYS A 1 164 ? -4.145 -9.182 2.610 1.00 86.31 164 LYS A CA 1
ATOM 1346 C C . LYS A 1 164 ? -3.707 -8.147 1.569 1.00 86.31 164 LYS A C 1
ATOM 1348 O O . LYS A 1 164 ? -3.406 -8.541 0.449 1.00 86.31 164 LYS A O 1
ATOM 1353 N N . LEU A 1 165 ? -3.572 -6.864 1.928 1.00 88.25 165 LEU A N 1
ATOM 1354 C CA . LEU A 1 165 ? -3.221 -5.793 0.978 1.00 88.25 165 LEU A CA 1
ATOM 1355 C C . LEU A 1 165 ? -1.881 -6.028 0.271 1.00 88.25 165 LEU A C 1
ATOM 1357 O O . LEU A 1 165 ? -1.798 -5.877 -0.943 1.00 88.25 165 LEU A O 1
ATOM 1361 N N . ARG A 1 166 ? -0.850 -6.481 1.000 1.00 85.06 166 ARG A N 1
ATOM 1362 C CA . ARG A 1 166 ? 0.452 -6.815 0.396 1.00 85.06 166 ARG A CA 1
ATOM 1363 C C . ARG A 1 166 ? 0.359 -7.988 -0.584 1.00 85.06 166 ARG A C 1
ATOM 1365 O O . ARG A 1 166 ? 1.062 -7.986 -1.587 1.00 85.06 166 ARG A O 1
ATOM 1372 N N . LYS A 1 167 ? -0.497 -8.980 -0.304 1.00 85.50 167 LYS A N 1
ATOM 1373 C CA . LYS A 1 167 ? -0.724 -10.118 -1.210 1.00 85.50 167 LYS A CA 1
ATOM 1374 C C . LYS A 1 167 ? -1.428 -9.663 -2.491 1.00 85.50 167 LYS A C 1
ATOM 1376 O O . LYS A 1 167 ? -0.986 -10.041 -3.566 1.00 85.50 167 LYS A O 1
ATOM 1381 N N . ILE A 1 168 ? -2.450 -8.811 -2.364 1.00 88.06 168 ILE A N 1
ATOM 1382 C CA . ILE A 1 168 ? -3.161 -8.199 -3.500 1.00 88.06 168 ILE A CA 1
ATOM 1383 C C . ILE A 1 168 ? -2.183 -7.400 -4.365 1.00 88.06 168 ILE A C 1
ATOM 1385 O O . ILE A 1 168 ? -2.099 -7.626 -5.567 1.00 88.06 168 ILE A O 1
ATOM 1389 N N . GLY A 1 169 ? -1.415 -6.496 -3.748 1.00 87.38 169 GLY A N 1
ATOM 1390 C CA . GLY A 1 169 ? -0.413 -5.701 -4.456 1.00 87.38 169 GLY A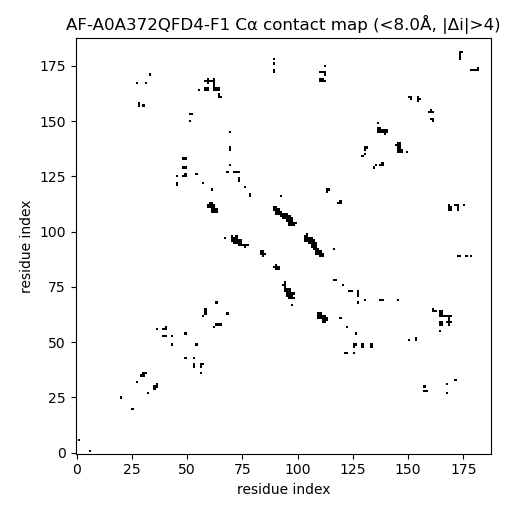 CA 1
ATOM 1391 C C . GLY A 1 169 ? 0.598 -6.580 -5.185 1.00 87.38 169 GLY A C 1
ATOM 1392 O O . GLY A 1 169 ? 0.888 -6.342 -6.353 1.00 87.38 169 GLY A O 1
ATOM 1393 N N . GLY A 1 170 ? 1.080 -7.642 -4.532 1.00 82.69 170 GLY A N 1
ATOM 1394 C CA . GLY A 1 170 ? 2.050 -8.549 -5.137 1.00 82.69 170 GLY A CA 1
ATOM 1395 C C . GLY A 1 170 ? 1.509 -9.376 -6.304 1.00 82.69 170 GLY A C 1
ATOM 1396 O O . GLY A 1 170 ? 2.218 -9.539 -7.294 1.00 82.69 170 GLY A O 1
ATOM 1397 N N . ASP A 1 171 ? 0.264 -9.850 -6.227 1.00 83.56 171 ASP A N 1
ATOM 1398 C CA . ASP A 1 171 ? -0.419 -10.511 -7.349 1.00 83.56 171 ASP A CA 1
ATOM 1399 C C . ASP A 1 171 ? -0.544 -9.557 -8.545 1.00 83.56 171 ASP A C 1
ATOM 1401 O O . ASP A 1 171 ? -0.123 -9.876 -9.656 1.00 83.56 171 ASP A O 1
ATOM 1405 N N . HIS A 1 172 ? -1.007 -8.329 -8.312 1.00 86.12 172 HIS A N 1
ATOM 1406 C CA . HIS A 1 172 ? -1.116 -7.334 -9.376 1.00 86.12 172 HIS A CA 1
ATOM 1407 C C . HIS A 1 172 ? 0.234 -6.923 -9.964 1.00 86.12 172 HIS A C 1
ATOM 1409 O O . HIS A 1 172 ? 0.364 -6.825 -11.183 1.00 86.12 172 HIS A O 1
ATOM 1415 N N . ALA A 1 173 ? 1.250 -6.708 -9.127 1.00 81.75 173 ALA A N 1
ATOM 1416 C CA . ALA A 1 173 ? 2.600 -6.400 -9.585 1.00 81.75 173 ALA A CA 1
ATOM 1417 C C . ALA A 1 173 ? 3.160 -7.545 -10.443 1.00 81.75 173 ALA A C 1
ATOM 1419 O O . ALA A 1 173 ? 3.738 -7.285 -11.496 1.00 81.75 173 ALA A O 1
ATOM 1420 N N . SER A 1 174 ? 2.920 -8.807 -10.060 1.00 78.06 174 SER A N 1
ATOM 1421 C CA . SER A 1 174 ? 3.278 -9.966 -10.888 1.00 78.06 174 SER A CA 1
ATOM 1422 C C . SER A 1 174 ? 2.643 -9.880 -12.279 1.00 78.06 174 SER A C 1
ATOM 1424 O O . SER A 1 174 ? 3.350 -10.044 -13.268 1.00 78.06 174 SER A O 1
ATOM 1426 N N . ARG A 1 175 ? 1.345 -9.559 -12.372 1.00 78.38 175 ARG A N 1
ATOM 1427 C CA . ARG A 1 175 ? 0.622 -9.442 -13.655 1.00 78.38 175 ARG A CA 1
ATOM 1428 C C . ARG A 1 175 ? 1.132 -8.289 -14.527 1.00 78.38 175 ARG A C 1
ATOM 1430 O O . ARG A 1 175 ? 1.199 -8.405 -15.743 1.00 78.38 175 ARG A O 1
ATOM 1437 N N . ILE A 1 176 ? 1.489 -7.158 -13.918 1.00 80.31 176 ILE A N 1
ATOM 1438 C CA . ILE A 1 176 ? 1.971 -5.962 -14.634 1.00 80.31 176 ILE A CA 1
ATOM 1439 C C . ILE A 1 176 ? 3.376 -6.161 -15.219 1.00 80.31 176 ILE A C 1
ATOM 1441 O O . ILE A 1 176 ? 3.710 -5.566 -16.256 1.00 80.31 176 ILE A O 1
ATOM 1445 N N . HIS A 1 177 ? 4.202 -6.951 -14.530 1.00 74.56 177 HIS A N 1
ATOM 1446 C CA . HIS A 1 177 ? 5.626 -7.119 -14.828 1.00 74.56 177 HIS A CA 1
ATOM 1447 C C . HIS A 1 177 ? 5.978 -8.478 -15.455 1.00 74.56 177 HIS A C 1
ATOM 1449 O O . HIS A 1 177 ? 7.155 -8.713 -15.720 1.00 74.56 177 HIS A O 1
ATOM 1455 N N . GLY A 1 178 ? 4.992 -9.344 -15.721 1.00 66.88 178 GLY A N 1
ATOM 1456 C CA . GLY A 1 178 ? 5.187 -10.642 -16.388 1.00 66.88 178 GLY A CA 1
ATOM 1457 C C . GLY A 1 178 ? 5.836 -11.708 -15.497 1.00 66.88 178 GLY A C 1
ATOM 1458 O O . GL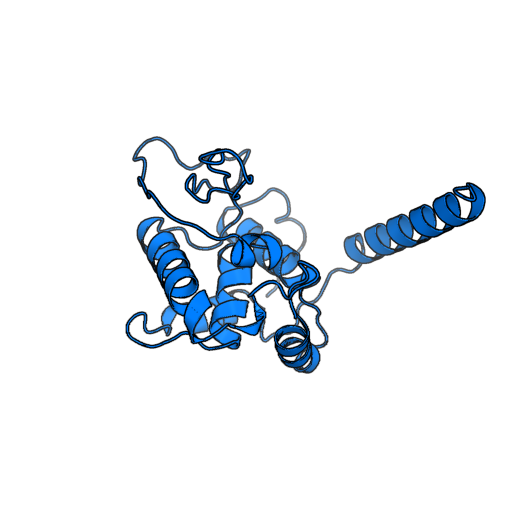Y A 1 178 ? 6.712 -12.451 -15.939 1.00 66.88 178 GLY A O 1
ATOM 1459 N N . GLY A 1 179 ? 5.474 -11.741 -14.212 1.00 60.19 179 GLY A N 1
ATOM 1460 C CA . GLY A 1 179 ? 5.999 -12.707 -13.249 1.00 60.19 179 GLY A CA 1
ATOM 1461 C C . GLY A 1 179 ? 5.559 -14.150 -13.534 1.00 60.19 179 GLY A C 1
ATOM 1462 O O . GLY A 1 179 ? 4.510 -14.413 -14.111 1.00 60.19 179 GLY A O 1
ATOM 1463 N N . ARG A 1 180 ? 6.352 -15.117 -13.055 1.00 47.66 180 ARG A N 1
ATOM 1464 C CA . ARG A 1 180 ? 6.281 -16.570 -13.345 1.00 47.66 180 ARG A CA 1
ATOM 1465 C C . ARG A 1 180 ? 4.930 -17.276 -13.075 1.00 47.66 180 ARG A C 1
ATOM 1467 O O . ARG A 1 180 ? 4.807 -18.453 -13.399 1.00 47.66 180 ARG A O 1
ATOM 1474 N N . ASN A 1 181 ? 3.944 -16.593 -12.488 1.00 47.62 181 ASN A N 1
ATOM 1475 C CA . ASN A 1 181 ? 2.633 -17.131 -12.097 1.00 47.62 181 ASN A CA 1
ATOM 1476 C C . ASN A 1 181 ? 1.490 -16.791 -13.079 1.00 47.62 181 ASN A C 1
ATOM 1478 O O . ASN A 1 181 ? 0.320 -16.962 -12.734 1.00 47.62 181 ASN A O 1
ATOM 1482 N N . ASP A 1 182 ? 1.797 -16.367 -14.307 1.00 45.19 182 ASP A N 1
ATOM 1483 C CA . ASP A 1 182 ? 0.799 -16.077 -15.356 1.00 45.19 182 ASP A CA 1
ATOM 1484 C C . ASP A 1 182 ? -0.051 -17.295 -15.793 1.00 45.19 182 ASP A C 1
ATOM 1486 O O . ASP A 1 182 ? -0.994 -17.157 -16.571 1.00 45.19 182 ASP A O 1
ATOM 1490 N N . SER A 1 183 ? 0.224 -18.498 -15.280 1.00 41.56 183 SER A N 1
ATOM 1491 C CA . SER A 1 183 ? -0.500 -19.724 -15.633 1.00 41.56 183 SER A CA 1
ATOM 1492 C C . SER A 1 183 ? -1.890 -19.868 -15.001 1.00 41.56 183 SER A C 1
ATOM 1494 O O . SER A 1 183 ? -2.626 -20.762 -15.414 1.00 41.56 183 SER A O 1
ATOM 1496 N N . HIS A 1 184 ? -2.281 -19.025 -14.034 1.00 40.12 184 HIS A N 1
ATOM 1497 C CA . HIS A 1 184 ? -3.541 -19.227 -13.299 1.00 40.12 184 HIS A CA 1
ATOM 1498 C C . HIS A 1 184 ? -4.696 -18.271 -13.616 1.00 40.12 184 HIS A C 1
ATOM 1500 O O . HIS A 1 184 ? -5.814 -18.553 -13.190 1.00 40.12 184 HIS A O 1
ATOM 1506 N N . CYS A 1 185 ? -4.491 -17.185 -14.367 1.00 45.22 185 CYS A N 1
ATOM 1507 C CA . CYS A 1 185 ? -5.508 -16.128 -14.461 1.00 45.22 185 CYS A CA 1
ATOM 1508 C C . CYS A 1 185 ? -5.599 -15.483 -15.856 1.00 45.22 185 CYS A C 1
ATOM 1510 O O . CYS A 1 185 ? -5.486 -14.269 -15.984 1.00 45.22 185 CYS A O 1
ATOM 1512 N N . GLN A 1 186 ? -5.838 -16.279 -16.905 1.00 31.45 186 GLN A N 1
ATOM 1513 C CA . GLN A 1 186 ? -6.125 -15.775 -18.264 1.00 31.45 186 GLN A CA 1
ATOM 1514 C C . GLN A 1 186 ? -7.574 -15.294 -18.486 1.00 31.45 186 GLN A C 1
ATOM 1516 O O . GLN A 1 186 ? -7.943 -14.965 -19.610 1.00 31.45 186 GLN A O 1
ATOM 1521 N N . TYR A 1 187 ? -8.403 -15.197 -17.447 1.00 30.09 187 TYR A N 1
ATOM 1522 C CA . TYR A 1 187 ? -9.782 -14.726 -17.587 1.00 30.09 187 TYR A CA 1
ATOM 1523 C C . TYR A 1 187 ? -10.113 -13.731 -16.481 1.00 30.09 187 TYR A C 1
ATOM 1525 O O . TYR A 1 187 ? -10.442 -14.180 -15.392 1.00 30.09 187 TYR A O 1
ATOM 1533 N N . LEU A 1 188 ? -9.980 -12.423 -16.752 1.00 33.56 188 LEU A N 1
ATOM 1534 C CA . LEU A 1 188 ? -10.775 -11.300 -16.207 1.00 33.56 188 LEU A CA 1
ATOM 1535 C C . LEU A 1 188 ? -10.406 -9.976 -16.913 1.00 33.56 188 LEU A C 1
ATOM 1537 O O . LEU A 1 188 ? -9.242 -9.528 -16.802 1.00 33.56 188 LEU A O 1
#

Radius of gyration: 17.94 Å; Cα contacts (8 Å, |Δi|>4): 206; chains: 1; bounding box: 38×47×50 Å

Secondary structure (DSSP, 8-state):
---HHHHHHHHHHHHHHHHHHHHS-----GGGSHHHHHHHHTT--TTSPP-HHHHHHHHHHTT--HHHHHT---S------S---BTTB----------BTTB-PPPPP---S---HHHHHHHHHHHHHHHHHH-GGGSB-TTS-B--HHHHHHHHTTT--HHHHHHHHHHHHHHHHT-TTTTS----

Sequence (188 aa):
MKIPHITTELNKIQARQLVLDKFEGVNWPEYFFLKPVQKRLEKCDFFLSPSKEDLVDIMILLCMQLADITGLCIDRYEASNEIWYNPDYSWYCTSYSKTKETGVGESQPFLSMEKNPIRAKEFLTWIQKAIPEKFLLLRKNKSNIVNINPINLTLAKYGITLNKLRKIGGDHASRIHGGRNDSHCQYL

Solvent-accessible surface area (backbone atoms only — not comparable to full-atom values): 11326 Å² total; per-residue (Å²): 137,84,63,65,67,64,54,54,52,52,52,50,51,52,51,50,51,55,48,50,69,69,67,51,82,75,78,66,49,71,77,68,34,64,69,54,40,50,61,50,63,73,66,63,58,83,90,53,82,77,52,73,66,51,52,51,47,46,26,23,36,41,27,37,53,70,70,56,59,59,45,54,40,72,88,56,83,79,88,72,89,68,79,55,73,44,94,92,47,72,50,69,51,70,34,40,26,52,78,49,102,83,53,89,35,73,51,43,62,60,37,52,58,62,85,50,65,70,59,49,49,49,55,51,52,48,50,53,66,34,36,83,78,73,35,57,49,50,46,58,45,100,83,71,47,58,54,56,61,71,58,36,58,67,30,48,83,63,78,45,52,73,82,51,38,30,54,52,15,46,54,47,21,31,69,78,71,70,39,98,70,68,86,80,66,93,79,133

Nearest PDB structures (foldseek):
  1drg-assembly1_A  TM=3.537E-01  e=4.875E-01  Punavirus P1
  2crx-assembly1_B-2  TM=3.466E-01  e=9.117E-01  Punavirus P1

pLDDT: mean 71.32, std 18.28, range [30.09, 96.06]